Protein AF-X0YP56-F1 (afdb_monomer)

pLDDT: mean 76.76, std 17.42, range [32.03, 96.69]

Radius of gyration: 19.93 Å; Cα contacts (8 Å, |Δi|>4): 420; chains: 1; bounding box: 54×35×66 Å

Foldseek 3Di:
DAPDPPDDDDPVVLQVLPDQPAKQWDLDLAVDDFSDKDFQVAWAAFQWKKFFQWFKQKKKKFADADPDVPPGPDIDMDGWDQDPQFRGIIFIGGDDGRTHRMMGMGHDPPMDGHDDDSITITSHMDTHRDDDDQPPPVVVDWDKHWDFDWDWDADPVRDTDIDGPDDTIDMDTDDDPPDDDPVNVVVLVVVQPDDQVDWDKDADPPVHTGRIDTDGDDDHDDDDDDD

Secondary structure (DSSP, 8-state):
---SSSS---GGGGGT--STT--EEES-SSSSS-SEEEEEEEEEEEEEEEEEEE-BSEEEEEEESSS--SS-SEEEEEE--EETTTTEEEEEEEEEEEEEEEEEEE--TT--B-SS-SSEEEEEEEEES-----SS--TT--EEEEE--EEEEE-TTS-EEEEES-SSPEEEEE----S--GGGHHHHHHHHHS-TTS-EEEE--SS-SS-EEEE------------

Nearest PDB structures (foldseek):
  1tvg-assembly1_A  TM=6.649E-01  e=3.660E-02  Homo sapiens
  2yc4-assembly1_B  TM=6.311E-01  e=3.660E-02  Chlamydomonas reinhardtii
  2oa2-assembly1_A-2  TM=2.535E-01  e=2.411E+00  Halalkalibacterium halodurans

Solvent-accessible surface area (backbone atoms only — not comparable to full-atom values): 13751 Å² total; per-residue (Å²): 99,56,72,52,105,52,100,74,72,56,81,73,52,70,75,63,51,82,47,93,85,48,59,53,48,33,86,55,42,70,83,48,89,44,62,40,42,47,76,68,88,42,71,42,61,35,39,29,39,38,42,36,60,38,23,52,37,33,40,30,44,34,28,20,81,55,104,62,74,91,69,60,78,37,77,50,76,45,77,40,44,66,22,82,81,47,74,40,32,26,32,48,45,78,43,84,86,42,62,29,16,25,40,37,34,25,43,51,85,89,43,48,82,35,83,90,61,94,43,43,38,38,25,36,75,45,83,32,62,72,81,84,84,71,82,71,68,58,90,82,60,58,54,68,51,64,45,62,48,66,44,77,46,77,41,96,86,76,50,69,46,79,41,72,75,56,91,56,46,42,79,48,72,52,77,78,82,67,95,69,55,85,84,49,47,63,58,52,53,53,63,63,66,53,60,58,90,45,78,43,78,50,69,53,89,78,90,56,32,23,56,50,42,86,39,65,60,85,76,78,89,86,82,82,82,86,127

Sequence (227 aa):
TVRSEDSNHPKENMYDYRNLNKDLRAEDATKNDWLWKADFGAAQAMAALFLNYINFDKVTIQGHATDSWGTPSFEETFEISQDDRVQRYKAYCALTNFNYRWQRGFIPSDATLVGDLAVWAVSSVAALESVITLSPQITYGYDYSTDVPVKDSPKKSGGKERVGQGEDLIWTGEIPIGRRTPTDESQLWSLNALNRAEPHVLFENEGNTQYAYLCWREDPVRLTREA

Organism: NCBI:txid412755

Mean predicted aligned error: 10.31 Å

Structure (mmCIF, N/CA/C/O backbone):
data_AF-X0YP56-F1
#
_entry.id   AF-X0YP56-F1
#
loop_
_atom_site.group_PDB
_atom_site.id
_atom_site.type_symbol
_atom_site.label_atom_id
_atom_site.label_alt_id
_atom_site.label_comp_id
_atom_site.label_asym_id
_atom_site.label_entity_id
_atom_site.label_seq_id
_atom_site.pdbx_PDB_ins_code
_atom_site.Cartn_x
_atom_site.Cartn_y
_atom_site.Cartn_z
_atom_site.occupancy
_atom_site.B_iso_or_equiv
_atom_site.auth_seq_id
_atom_site.auth_comp_id
_atom_site.auth_asym_id
_atom_site.auth_atom_id
_atom_site.pdbx_PDB_model_num
ATOM 1 N N . THR A 1 1 ? 13.059 -13.391 -6.235 1.00 37.03 1 THR A N 1
ATOM 2 C CA . THR A 1 1 ? 14.443 -13.120 -5.774 1.00 37.03 1 THR A CA 1
ATOM 3 C C . THR A 1 1 ? 14.524 -11.637 -5.548 1.00 37.03 1 THR A C 1
ATOM 5 O O . THR A 1 1 ? 14.005 -10.936 -6.399 1.00 37.03 1 THR A O 1
ATOM 8 N N . VAL A 1 2 ? 15.069 -11.163 -4.428 1.00 34.41 2 VAL A N 1
ATOM 9 C CA . VAL A 1 2 ? 15.218 -9.726 -4.141 1.00 34.41 2 VAL A CA 1
ATOM 10 C C . VAL A 1 2 ? 16.701 -9.377 -4.190 1.00 34.41 2 VAL A C 1
ATOM 12 O O . VAL A 1 2 ? 17.512 -10.184 -3.744 1.00 34.41 2 VAL A O 1
ATOM 15 N N . ARG A 1 3 ? 17.071 -8.222 -4.752 1.00 42.19 3 ARG A N 1
ATOM 16 C CA . ARG A 1 3 ? 18.461 -7.759 -4.768 1.00 42.19 3 ARG A CA 1
ATOM 17 C C . ARG A 1 3 ? 18.772 -7.012 -3.470 1.00 42.19 3 ARG A C 1
ATOM 19 O O . ARG A 1 3 ? 18.868 -5.797 -3.458 1.00 42.19 3 ARG A O 1
ATOM 26 N N . SER A 1 4 ? 18.932 -7.755 -2.382 1.00 42.16 4 SER A N 1
ATOM 27 C CA . SER A 1 4 ? 19.815 -7.341 -1.289 1.00 42.16 4 SER A CA 1
ATOM 28 C C . SER A 1 4 ? 21.011 -8.288 -1.294 1.00 42.16 4 SER A C 1
ATOM 30 O O . SER A 1 4 ? 20.909 -9.397 -1.817 1.00 42.16 4 SER A O 1
ATOM 32 N N . GLU A 1 5 ? 22.138 -7.891 -0.719 1.00 44.47 5 GLU A N 1
ATOM 33 C CA . GLU A 1 5 ? 23.322 -8.742 -0.526 1.00 44.47 5 GLU A CA 1
ATOM 34 C C . GLU A 1 5 ? 23.084 -9.885 0.487 1.00 44.47 5 GLU A C 1
ATOM 36 O O . GLU A 1 5 ? 23.973 -10.248 1.247 1.00 44.47 5 GLU A O 1
ATOM 41 N N . ASP A 1 6 ? 21.885 -10.475 0.502 1.00 37.38 6 ASP A N 1
ATOM 42 C CA . ASP A 1 6 ? 21.558 -11.656 1.286 1.00 37.38 6 ASP A CA 1
ATOM 43 C C . ASP A 1 6 ? 20.959 -12.725 0.374 1.00 37.38 6 ASP A C 1
ATOM 45 O O . ASP A 1 6 ? 19.967 -12.523 -0.329 1.00 37.38 6 ASP A O 1
ATOM 49 N N . SER A 1 7 ? 21.651 -13.861 0.347 1.00 32.19 7 SER A N 1
ATOM 50 C CA . SER A 1 7 ? 21.679 -14.781 -0.793 1.00 32.19 7 SER A CA 1
ATOM 51 C C . SER A 1 7 ? 20.368 -15.485 -1.135 1.00 32.19 7 SER A C 1
ATOM 53 O O . SER A 1 7 ? 20.311 -16.075 -2.206 1.00 32.19 7 SER A O 1
ATOM 55 N N . ASN A 1 8 ? 19.322 -15.427 -0.307 1.00 33.31 8 ASN A N 1
ATOM 56 C CA . ASN A 1 8 ? 17.998 -15.960 -0.630 1.00 33.31 8 ASN A CA 1
ATOM 57 C C . ASN A 1 8 ? 16.936 -15.389 0.320 1.00 33.31 8 ASN A C 1
ATOM 59 O O . ASN A 1 8 ? 17.051 -15.539 1.533 1.00 33.31 8 ASN A O 1
ATOM 63 N N . HIS A 1 9 ? 15.851 -14.834 -0.228 1.00 42.50 9 HIS A N 1
ATOM 64 C CA . HIS A 1 9 ? 14.635 -14.525 0.537 1.00 42.50 9 HIS A CA 1
ATOM 65 C C . HIS A 1 9 ? 13.568 -15.584 0.219 1.00 42.50 9 HIS A C 1
ATOM 67 O O . HIS A 1 9 ? 12.957 -15.508 -0.852 1.00 42.50 9 HIS A O 1
ATOM 73 N N . PRO A 1 10 ? 13.372 -16.614 1.067 1.00 38.47 10 PRO A N 1
ATOM 74 C CA . PRO A 1 10 ? 12.304 -17.594 0.884 1.00 38.47 10 PRO A CA 1
ATOM 75 C C . PRO A 1 10 ? 10.921 -16.929 0.958 1.00 38.47 10 PRO A C 1
ATOM 77 O O . PRO A 1 10 ? 10.738 -15.932 1.650 1.00 38.47 10 PRO A O 1
ATOM 80 N N . LYS A 1 11 ? 9.927 -17.505 0.267 1.00 38.88 11 LYS A N 1
ATOM 81 C CA . LYS A 1 11 ? 8.518 -17.047 0.229 1.00 38.88 11 LYS A CA 1
ATOM 82 C C . LYS A 1 11 ? 7.919 -16.809 1.625 1.00 38.88 11 LYS A C 1
ATOM 84 O O . LYS A 1 11 ? 7.067 -15.946 1.795 1.00 38.88 11 LYS A O 1
ATOM 89 N N . GLU A 1 12 ? 8.399 -17.550 2.617 1.00 33.88 12 GLU A N 1
ATOM 90 C CA . GLU A 1 12 ? 8.011 -17.440 4.026 1.00 33.88 12 GLU A CA 1
ATOM 91 C C . GLU A 1 12 ? 8.407 -16.081 4.638 1.00 33.88 12 GLU A C 1
ATOM 93 O O . GLU A 1 12 ? 7.658 -15.538 5.445 1.00 33.88 12 GLU A O 1
ATOM 98 N N . ASN A 1 13 ? 9.492 -15.456 4.161 1.00 35.41 13 ASN A N 1
ATOM 99 C CA . ASN A 1 13 ? 9.949 -14.146 4.633 1.00 35.41 13 ASN A CA 1
ATOM 100 C C . ASN A 1 13 ? 9.094 -12.986 4.110 1.00 35.41 13 ASN A C 1
ATOM 102 O O . ASN A 1 13 ? 9.028 -11.955 4.772 1.00 35.41 13 ASN A O 1
ATOM 106 N N . MET A 1 14 ? 8.398 -13.139 2.971 1.00 38.06 14 MET A N 1
ATOM 107 C CA . MET A 1 14 ? 7.485 -12.100 2.462 1.00 38.06 14 MET A CA 1
ATOM 108 C C . MET A 1 14 ? 6.350 -11.787 3.452 1.00 38.06 14 MET A C 1
ATOM 110 O O . MET A 1 14 ? 5.867 -10.659 3.489 1.00 38.06 14 MET A O 1
ATOM 114 N N . TYR A 1 15 ? 5.976 -12.754 4.297 1.00 35.38 15 TYR A N 1
ATOM 115 C CA . TYR A 1 15 ? 4.966 -12.598 5.349 1.00 35.38 15 TYR A CA 1
ATOM 116 C C . TYR A 1 15 ? 5.531 -12.091 6.694 1.00 35.38 15 TYR A C 1
ATOM 118 O O . TYR A 1 15 ? 4.753 -11.735 7.588 1.00 35.38 15 TYR A O 1
ATOM 126 N N . ASP A 1 16 ? 6.862 -12.033 6.832 1.00 34.44 16 ASP A N 1
ATOM 127 C CA . ASP A 1 16 ? 7.598 -11.614 8.037 1.00 34.44 16 ASP A CA 1
ATOM 128 C C . ASP A 1 16 ? 8.029 -10.131 8.008 1.00 34.44 16 ASP A C 1
ATOM 130 O O . ASP A 1 16 ? 8.531 -9.607 9.006 1.00 34.44 16 ASP A O 1
ATOM 134 N N . TYR A 1 17 ? 7.762 -9.396 6.920 1.00 45.66 17 TYR A N 1
ATOM 135 C CA . TYR A 1 17 ? 7.964 -7.936 6.821 1.00 45.66 17 TYR A CA 1
ATOM 136 C C . TYR A 1 17 ? 6.881 -7.131 7.569 1.00 45.66 17 TYR A C 1
ATOM 138 O O . TYR A 1 17 ? 6.382 -6.115 7.099 1.00 45.66 17 TYR A O 1
ATOM 146 N N . ARG A 1 18 ? 6.511 -7.587 8.771 1.00 41.62 18 ARG A N 1
ATOM 147 C CA . ARG A 1 18 ? 5.539 -6.943 9.676 1.00 41.62 18 ARG A CA 1
ATOM 148 C C . ARG A 1 18 ? 6.122 -5.751 10.439 1.00 41.62 18 ARG A C 1
ATOM 150 O O . ARG A 1 18 ? 5.414 -5.120 11.218 1.00 41.62 18 ARG A O 1
ATOM 157 N N . ASN A 1 19 ? 7.419 -5.488 10.282 1.00 42.09 19 ASN A N 1
ATOM 158 C CA . ASN A 1 19 ? 8.148 -4.472 11.026 1.00 42.09 19 ASN A CA 1
ATOM 159 C C . ASN A 1 19 ? 8.615 -3.379 10.059 1.00 42.09 19 ASN A C 1
ATOM 161 O O . ASN A 1 19 ? 9.375 -3.678 9.141 1.00 42.09 19 ASN A O 1
ATOM 165 N N . LEU A 1 20 ? 8.204 -2.132 10.310 1.00 50.31 20 LEU A N 1
ATOM 166 C CA . LEU A 1 20 ? 8.478 -0.926 9.501 1.00 50.31 20 LEU A CA 1
ATOM 167 C C . LEU A 1 20 ? 9.977 -0.595 9.323 1.00 50.31 20 LEU A C 1
ATOM 169 O O . LEU A 1 20 ? 10.317 0.373 8.662 1.00 50.31 20 LEU A O 1
ATOM 173 N N . ASN A 1 21 ? 10.869 -1.381 9.932 1.00 48.25 21 ASN A N 1
ATOM 174 C CA . ASN A 1 21 ? 12.308 -1.128 10.004 1.00 48.25 21 ASN A CA 1
ATOM 175 C C . ASN A 1 21 ? 13.142 -2.048 9.093 1.00 48.25 21 ASN A C 1
ATOM 177 O O . ASN A 1 21 ? 14.371 -2.046 9.189 1.00 48.25 21 ASN A O 1
ATOM 181 N N . LYS A 1 22 ? 12.512 -2.904 8.276 1.00 55.59 22 LYS A N 1
ATOM 182 C CA . LYS A 1 22 ? 13.217 -3.777 7.325 1.00 55.59 22 LYS A CA 1
ATOM 183 C C . LYS A 1 22 ? 12.822 -3.414 5.904 1.00 55.59 22 LYS A C 1
ATOM 185 O O . LYS A 1 22 ? 11.750 -3.799 5.458 1.00 55.59 22 LYS A O 1
ATOM 190 N N . ASP A 1 23 ? 13.734 -2.758 5.194 1.00 66.50 23 ASP A N 1
ATOM 191 C CA . ASP A 1 23 ? 13.472 -2.274 3.841 1.00 66.50 23 ASP A CA 1
ATOM 192 C C . ASP A 1 23 ? 14.211 -3.089 2.786 1.00 66.50 23 ASP A C 1
ATOM 194 O O . ASP A 1 23 ? 15.380 -3.448 2.951 1.00 66.50 23 ASP A O 1
ATOM 198 N N . LEU A 1 24 ? 13.538 -3.337 1.665 1.00 72.62 24 LEU A N 1
ATOM 199 C CA . LEU A 1 24 ? 14.191 -3.730 0.426 1.00 72.62 24 LEU A CA 1
ATOM 200 C C . LEU A 1 24 ? 14.893 -2.494 -0.121 1.00 72.62 24 LEU A C 1
ATOM 202 O O . LEU A 1 24 ? 14.226 -1.504 -0.408 1.00 72.62 24 LEU A O 1
ATOM 206 N N . ARG A 1 25 ? 16.222 -2.540 -0.237 1.00 75.00 25 ARG A N 1
ATOM 207 C CA . ARG A 1 25 ? 17.042 -1.382 -0.608 1.00 75.00 25 ARG A CA 1
ATOM 208 C C . ARG A 1 25 ? 17.822 -1.627 -1.889 1.00 75.00 25 ARG A C 1
ATOM 210 O O . ARG A 1 25 ? 18.316 -2.728 -2.112 1.00 75.00 25 ARG A O 1
ATOM 217 N N . ALA A 1 26 ? 17.994 -0.576 -2.678 1.00 72.31 26 ALA A N 1
ATOM 218 C CA . ALA A 1 26 ? 18.900 -0.528 -3.812 1.00 72.31 26 ALA A CA 1
ATOM 219 C C . ALA A 1 26 ? 19.667 0.802 -3.801 1.00 72.31 26 ALA A C 1
ATOM 221 O O . ALA A 1 26 ? 19.069 1.871 -3.706 1.00 72.31 26 ALA A O 1
ATOM 222 N N . GLU A 1 27 ? 20.994 0.750 -3.931 1.00 69.62 27 GLU A N 1
ATOM 223 C CA . GLU A 1 27 ? 21.828 1.961 -4.039 1.00 69.62 27 GLU A CA 1
ATOM 224 C C . GLU A 1 27 ? 21.533 2.746 -5.322 1.00 69.62 27 GLU A C 1
ATOM 226 O O . GLU A 1 27 ? 21.574 3.971 -5.343 1.00 69.62 27 GLU A O 1
ATOM 231 N N . ASP A 1 28 ? 21.195 2.032 -6.395 1.00 70.25 28 ASP A N 1
ATOM 232 C CA . ASP A 1 28 ? 20.827 2.613 -7.676 1.00 70.25 28 ASP A CA 1
ATOM 233 C C . ASP A 1 28 ? 19.752 1.744 -8.333 1.00 70.25 28 ASP A C 1
ATOM 235 O O . ASP A 1 28 ? 20.046 0.715 -8.954 1.00 70.25 28 ASP A O 1
ATOM 239 N N . ALA A 1 29 ? 18.493 2.150 -8.158 1.00 64.94 29 ALA A N 1
ATOM 240 C CA . ALA A 1 29 ? 17.351 1.452 -8.731 1.00 64.94 29 ALA A CA 1
ATOM 241 C C . ALA A 1 29 ? 17.273 1.600 -10.262 1.00 64.94 29 ALA A C 1
ATOM 243 O O . ALA A 1 29 ? 16.636 0.778 -10.917 1.00 64.94 29 ALA A O 1
ATOM 244 N N . THR A 1 30 ? 17.964 2.590 -10.844 1.00 63.62 30 THR A N 1
ATOM 245 C CA . THR A 1 30 ? 17.969 2.847 -12.294 1.00 63.62 30 THR A CA 1
ATOM 246 C C . THR A 1 30 ? 19.028 2.035 -13.039 1.00 63.62 30 THR A C 1
ATOM 248 O O . THR A 1 30 ? 18.850 1.698 -14.208 1.00 63.62 30 THR A O 1
ATOM 251 N N . LYS A 1 31 ? 20.125 1.652 -12.371 1.00 61.56 31 LYS A N 1
ATOM 252 C CA . LYS A 1 31 ? 21.195 0.842 -12.977 1.00 61.56 31 LYS A CA 1
ATOM 253 C C . LYS A 1 31 ? 20.884 -0.653 -13.064 1.00 61.56 31 LYS A C 1
ATOM 255 O O . LYS A 1 31 ? 21.661 -1.378 -13.680 1.00 61.56 31 LYS A O 1
ATOM 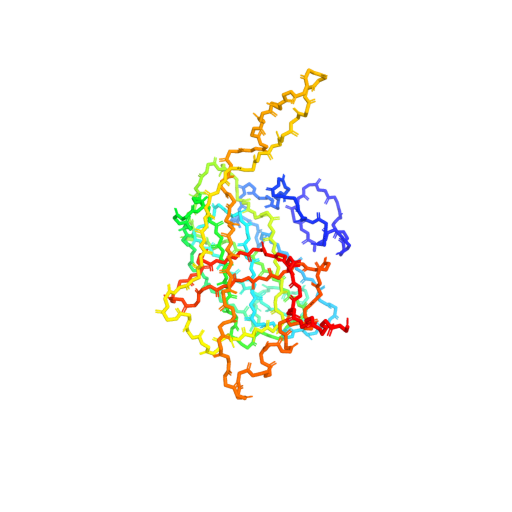260 N N . ASN A 1 32 ? 19.816 -1.140 -12.428 1.00 54.75 32 ASN A N 1
ATOM 261 C CA . ASN A 1 32 ? 19.643 -2.567 -12.158 1.00 54.75 32 ASN A CA 1
ATOM 262 C C . ASN A 1 32 ? 18.171 -3.031 -12.095 1.00 54.75 32 ASN A C 1
ATOM 264 O O . ASN A 1 32 ? 17.706 -3.452 -11.043 1.00 54.75 32 ASN A O 1
ATOM 268 N N . ASP A 1 33 ? 17.506 -3.037 -13.253 1.00 72.75 33 ASP A N 1
ATOM 269 C CA . ASP A 1 33 ? 16.343 -3.859 -13.663 1.00 72.75 33 ASP A CA 1
ATOM 270 C C . ASP A 1 33 ? 15.048 -3.803 -12.807 1.00 72.75 33 ASP A C 1
ATOM 272 O O . ASP A 1 33 ? 13.987 -3.521 -13.355 1.00 72.75 33 ASP A O 1
ATOM 276 N N . TRP A 1 34 ? 15.077 -4.066 -11.494 1.00 81.06 34 TRP A N 1
ATOM 277 C CA . TRP A 1 34 ? 13.899 -4.047 -10.608 1.00 81.06 34 TRP A CA 1
ATOM 278 C C . TRP A 1 34 ? 14.273 -3.927 -9.117 1.00 81.06 34 TRP A C 1
ATOM 280 O O . TRP A 1 34 ? 15.301 -4.436 -8.674 1.00 81.06 34 TRP A O 1
ATOM 290 N N . LEU A 1 35 ? 13.405 -3.288 -8.324 1.00 85.06 35 LEU A N 1
ATOM 291 C CA . LEU A 1 35 ? 13.525 -3.141 -6.866 1.00 85.06 35 LEU A CA 1
ATOM 292 C C . LEU A 1 35 ? 13.009 -4.387 -6.125 1.00 85.06 35 LEU A C 1
ATOM 294 O O . LEU A 1 35 ? 13.643 -4.868 -5.187 1.00 85.06 35 LEU A O 1
ATOM 298 N N . TRP A 1 36 ? 11.895 -4.966 -6.580 1.00 86.31 36 TRP A N 1
ATOM 299 C CA . TRP A 1 36 ? 11.402 -6.258 -6.086 1.00 86.31 36 TRP A CA 1
ATOM 300 C C . TRP A 1 36 ? 10.872 -7.144 -7.219 1.00 86.31 36 TRP A C 1
ATOM 302 O O . TRP A 1 36 ? 10.437 -6.637 -8.252 1.00 86.31 36 TRP A O 1
ATOM 312 N N . LYS A 1 37 ? 10.893 -8.471 -7.016 1.00 88.50 37 LYS A N 1
ATOM 313 C CA . LYS A 1 37 ? 10.355 -9.475 -7.948 1.00 88.50 37 LYS A CA 1
ATOM 314 C C . LYS A 1 37 ? 9.729 -10.659 -7.204 1.00 88.50 37 LYS A C 1
ATOM 316 O O . LYS A 1 37 ? 10.401 -11.305 -6.392 1.00 88.50 37 LYS A O 1
ATOM 321 N N . ALA A 1 38 ? 8.490 -10.985 -7.552 1.00 87.94 38 ALA A N 1
ATOM 322 C CA . ALA A 1 38 ? 7.700 -12.087 -7.018 1.00 87.94 38 ALA A CA 1
ATOM 323 C C . ALA A 1 38 ? 7.358 -13.130 -8.101 1.00 87.94 38 ALA A C 1
ATOM 325 O O . ALA A 1 38 ? 7.120 -12.787 -9.260 1.00 87.94 38 ALA A O 1
ATOM 326 N N . ASP A 1 39 ? 7.330 -14.404 -7.695 1.00 92.25 39 ASP A N 1
ATOM 327 C CA . ASP A 1 39 ? 6.798 -15.536 -8.466 1.00 92.25 39 ASP A CA 1
ATOM 328 C C . ASP A 1 39 ? 5.600 -16.118 -7.708 1.00 92.25 39 ASP A C 1
ATOM 330 O O . ASP A 1 39 ? 5.754 -16.663 -6.611 1.00 92.25 39 ASP A O 1
ATOM 334 N N . PHE A 1 40 ? 4.409 -16.019 -8.291 1.00 88.38 40 PHE A N 1
ATOM 335 C CA . PHE A 1 40 ? 3.180 -16.568 -7.720 1.00 88.38 40 PHE A CA 1
ATOM 336 C C . PHE A 1 40 ? 3.017 -18.075 -7.986 1.00 88.38 40 PHE A C 1
ATOM 338 O O . PHE A 1 40 ? 2.093 -18.704 -7.475 1.00 88.38 40 PHE A O 1
ATOM 345 N N . GLY A 1 41 ? 3.915 -18.692 -8.760 1.00 90.56 41 GLY A N 1
ATOM 346 C CA . GLY A 1 41 ? 3.894 -20.111 -9.131 1.00 90.56 41 GLY A CA 1
ATOM 347 C C . GLY A 1 41 ? 2.958 -20.434 -10.302 1.00 90.56 41 GLY A C 1
ATOM 348 O O . GLY A 1 41 ? 3.268 -21.310 -11.110 1.00 90.56 41 GLY A O 1
ATOM 349 N N . ALA A 1 42 ? 1.867 -19.684 -10.452 1.00 92.44 42 ALA A N 1
ATOM 350 C CA . ALA A 1 42 ? 0.940 -19.711 -11.582 1.00 92.44 42 ALA A CA 1
ATOM 351 C C . ALA A 1 42 ? 0.437 -18.292 -11.888 1.00 92.44 42 ALA A C 1
ATOM 353 O O . ALA A 1 42 ? 0.710 -17.371 -11.122 1.00 92.44 42 ALA A O 1
ATOM 354 N N . ALA A 1 43 ? -0.260 -18.107 -13.014 1.00 94.81 43 ALA A N 1
ATOM 355 C CA . ALA A 1 43 ? -0.879 -16.821 -13.324 1.00 94.81 43 ALA A CA 1
ATOM 356 C C . ALA A 1 43 ? -1.887 -16.447 -12.230 1.00 94.81 43 ALA A C 1
ATOM 358 O O . ALA A 1 43 ? -2.788 -17.236 -11.944 1.00 94.81 43 ALA A O 1
ATOM 359 N N . GLN A 1 44 ? -1.695 -15.274 -11.626 1.00 94.12 44 GLN A N 1
ATOM 360 C CA . GLN A 1 44 ? -2.511 -14.783 -10.526 1.00 94.12 44 GLN A CA 1
ATOM 361 C C . GLN A 1 44 ? -3.156 -13.459 -10.923 1.00 94.12 44 GLN A C 1
ATOM 363 O O . GLN A 1 44 ? -2.463 -12.515 -11.317 1.00 94.12 44 GLN A O 1
ATOM 368 N N . ALA A 1 45 ? -4.481 -13.395 -10.797 1.00 95.44 45 ALA A N 1
ATOM 369 C CA . ALA A 1 45 ? -5.215 -12.149 -10.931 1.00 95.44 45 ALA A CA 1
ATOM 370 C C . ALA A 1 45 ? -4.957 -11.268 -9.704 1.00 95.44 45 ALA A C 1
ATOM 372 O O . ALA A 1 45 ? -5.088 -11.724 -8.568 1.00 95.44 45 ALA A O 1
ATOM 373 N N . MET A 1 46 ? -4.596 -10.009 -9.937 1.00 93.69 46 MET A N 1
ATOM 374 C CA . MET A 1 46 ? -4.396 -9.027 -8.873 1.00 93.69 46 MET A CA 1
ATOM 375 C C . MET A 1 46 ? -5.199 -7.772 -9.172 1.00 93.69 46 MET A C 1
ATOM 377 O O . MET A 1 46 ? -5.190 -7.275 -10.296 1.00 93.69 46 MET A O 1
ATOM 381 N N . ALA A 1 47 ? -5.860 -7.252 -8.147 1.00 94.06 47 ALA A N 1
ATOM 382 C CA . ALA A 1 47 ? -6.589 -5.999 -8.225 1.00 94.06 47 ALA A CA 1
ATOM 383 C C . ALA A 1 47 ? -5.687 -4.797 -7.912 1.00 94.06 47 ALA A C 1
ATOM 385 O O . ALA A 1 47 ? -5.875 -3.727 -8.485 1.00 94.06 47 ALA A O 1
ATOM 386 N N . ALA A 1 48 ? -4.712 -4.955 -7.011 1.00 94.56 48 ALA A N 1
ATOM 387 C CA . ALA A 1 48 ? -3.804 -3.874 -6.645 1.00 94.56 48 ALA A CA 1
ATOM 388 C C . ALA A 1 48 ? -2.497 -4.362 -6.003 1.00 94.56 48 ALA A C 1
ATOM 390 O O . ALA A 1 48 ? -2.384 -5.503 -5.546 1.00 94.56 48 ALA A O 1
ATOM 391 N N . LEU A 1 49 ? -1.529 -3.452 -5.916 1.00 93.50 49 LEU A N 1
ATOM 392 C CA . LEU A 1 49 ? -0.378 -3.549 -5.021 1.00 93.50 49 LEU A CA 1
ATOM 393 C C . LEU A 1 49 ? -0.427 -2.415 -4.001 1.00 93.50 49 LEU A C 1
ATOM 395 O O . LEU A 1 49 ? -0.725 -1.277 -4.349 1.00 93.50 49 LEU A O 1
ATOM 399 N N . PHE A 1 50 ? -0.084 -2.713 -2.755 1.00 92.38 50 PHE A N 1
ATOM 400 C CA . PHE A 1 50 ? 0.178 -1.700 -1.742 1.00 92.38 50 PHE A CA 1
ATOM 401 C C . PHE A 1 50 ? 1.676 -1.634 -1.455 1.00 92.38 50 PHE A C 1
ATOM 403 O O . PHE A 1 50 ? 2.300 -2.654 -1.159 1.00 92.38 50 PHE A O 1
ATOM 410 N N . LEU A 1 51 ? 2.236 -0.431 -1.545 1.00 91.50 51 LEU A N 1
ATOM 411 C CA . LEU A 1 51 ? 3.626 -0.119 -1.240 1.00 91.50 51 LEU A CA 1
ATOM 412 C C . LEU A 1 51 ? 3.660 0.755 0.005 1.00 91.50 51 LEU A C 1
ATOM 414 O O . LEU A 1 51 ? 3.041 1.818 0.029 1.00 91.50 51 LEU A O 1
ATOM 418 N N . ASN A 1 52 ? 4.387 0.319 1.027 1.00 87.12 52 ASN A N 1
ATOM 419 C CA . ASN A 1 52 ? 4.473 1.022 2.299 1.00 87.12 52 ASN A CA 1
ATOM 420 C C . ASN A 1 52 ? 5.893 1.493 2.588 1.00 87.12 52 ASN A C 1
ATOM 422 O O . ASN A 1 52 ? 6.845 0.739 2.370 1.00 87.12 52 ASN A O 1
ATOM 426 N N . TYR A 1 53 ? 5.984 2.698 3.158 1.00 82.56 53 TYR A N 1
ATOM 427 C CA . TYR A 1 53 ? 7.222 3.336 3.601 1.00 82.56 53 TYR A CA 1
ATOM 428 C C . TYR A 1 53 ? 8.301 3.269 2.514 1.00 82.56 53 TYR A C 1
ATOM 430 O O . TYR A 1 53 ? 9.259 2.497 2.571 1.00 82.56 53 TYR A O 1
ATOM 438 N N . ILE A 1 54 ? 8.037 4.039 1.463 1.00 87.62 54 ILE A N 1
ATOM 439 C CA . ILE A 1 54 ? 8.882 4.171 0.278 1.00 87.62 54 ILE A CA 1
ATOM 440 C C . ILE A 1 54 ? 9.564 5.535 0.266 1.00 87.62 54 ILE A C 1
ATOM 442 O O . ILE A 1 54 ? 9.209 6.425 1.037 1.00 87.62 54 ILE A O 1
ATOM 446 N N . ASN A 1 55 ? 10.546 5.704 -0.610 1.00 89.31 55 ASN A N 1
ATOM 447 C CA . ASN A 1 55 ? 11.309 6.946 -0.727 1.00 89.31 55 ASN A CA 1
ATOM 448 C C . ASN A 1 55 ? 11.526 7.352 -2.198 1.00 89.31 55 ASN A C 1
ATOM 450 O O . ASN A 1 55 ? 12.558 7.899 -2.586 1.00 89.31 55 ASN A O 1
ATOM 454 N N . PHE A 1 56 ? 10.525 7.061 -3.027 1.00 90.88 56 PHE A N 1
ATOM 455 C CA . PHE A 1 56 ? 10.457 7.429 -4.436 1.00 90.88 56 PHE A CA 1
ATOM 456 C C . PHE A 1 56 ? 9.069 7.965 -4.783 1.00 90.88 56 PHE A C 1
ATOM 458 O O . PHE A 1 56 ? 8.071 7.533 -4.206 1.00 90.88 56 PHE A O 1
ATOM 465 N N . ASP A 1 57 ? 9.019 8.902 -5.726 1.00 93.06 57 ASP A N 1
ATOM 466 C CA . ASP A 1 57 ? 7.786 9.546 -6.201 1.00 93.06 57 ASP A CA 1
ATOM 467 C C . ASP A 1 57 ? 7.099 8.787 -7.349 1.00 93.06 57 ASP A C 1
ATOM 469 O O . ASP A 1 57 ? 5.960 9.093 -7.692 1.00 93.06 57 ASP A O 1
ATOM 473 N N . LYS A 1 58 ? 7.756 7.780 -7.933 1.00 93.88 58 LYS A N 1
ATOM 474 C CA . LYS A 1 58 ? 7.209 6.969 -9.023 1.00 93.88 58 LYS A CA 1
ATOM 475 C C . LYS A 1 58 ? 7.652 5.527 -8.943 1.00 93.88 58 LYS A C 1
ATOM 477 O O . LYS A 1 58 ? 8.771 5.206 -8.543 1.00 93.88 58 LYS A O 1
ATOM 482 N N . VAL A 1 59 ? 6.786 4.649 -9.425 1.00 93.69 59 VAL A N 1
ATOM 483 C CA . VAL A 1 59 ? 7.087 3.229 -9.572 1.00 93.69 59 VAL A CA 1
ATOM 484 C C . VAL A 1 59 ? 6.397 2.671 -10.794 1.00 93.69 59 VAL A C 1
ATOM 486 O O . VAL A 1 59 ? 5.281 3.064 -11.118 1.00 93.69 59 VAL A O 1
ATOM 489 N N . THR A 1 60 ? 7.040 1.723 -11.458 1.00 94.31 60 THR A N 1
ATOM 490 C CA . THR A 1 60 ? 6.421 0.990 -12.555 1.00 94.31 60 THR A CA 1
ATOM 491 C C . THR A 1 60 ? 6.303 -0.480 -12.194 1.00 94.31 60 THR A C 1
ATOM 493 O O . THR A 1 60 ? 7.267 -1.130 -11.780 1.00 94.31 60 THR A O 1
ATOM 496 N N . ILE A 1 61 ? 5.089 -0.998 -12.334 1.00 95.38 61 ILE A N 1
ATOM 497 C CA . ILE A 1 61 ? 4.730 -2.380 -12.056 1.00 95.38 61 ILE A CA 1
ATOM 498 C C . ILE A 1 61 ? 4.691 -3.137 -13.372 1.00 95.38 61 ILE A C 1
ATOM 500 O O . ILE A 1 61 ? 3.967 -2.759 -14.288 1.00 95.38 61 ILE A O 1
ATOM 504 N N . GLN A 1 62 ? 5.442 -4.232 -13.446 1.00 95.12 62 GLN A N 1
ATOM 505 C CA . GLN A 1 62 ? 5.480 -5.099 -14.614 1.00 95.12 62 GLN A CA 1
ATOM 506 C C . GLN A 1 62 ? 5.008 -6.515 -14.288 1.00 95.12 62 GLN A C 1
ATOM 508 O O . GLN A 1 62 ? 5.257 -7.039 -13.197 1.00 95.12 62 GLN A O 1
ATOM 513 N N . GLY A 1 63 ? 4.358 -7.143 -15.266 1.00 95.12 63 GLY A N 1
ATOM 514 C CA . GLY A 1 63 ? 3.876 -8.521 -15.208 1.00 95.12 63 GLY A CA 1
ATOM 515 C C . GLY A 1 63 ? 4.355 -9.347 -16.398 1.00 95.12 63 GLY A C 1
ATOM 516 O O . GLY A 1 63 ? 4.469 -8.836 -17.515 1.00 95.12 63 GLY A O 1
ATOM 517 N N . HIS A 1 64 ? 4.643 -10.630 -16.168 1.00 95.00 64 HIS A N 1
ATOM 518 C CA . HIS A 1 64 ? 5.029 -11.556 -17.234 1.00 95.00 64 HIS A CA 1
ATOM 519 C C . HIS A 1 64 ? 4.645 -13.016 -16.922 1.00 95.00 64 HIS A C 1
ATOM 521 O O . HIS A 1 64 ? 4.532 -13.433 -15.766 1.00 95.00 64 HIS A O 1
ATOM 527 N N . ALA A 1 65 ? 4.428 -13.829 -17.960 1.00 94.56 65 ALA A N 1
ATOM 528 C CA . ALA A 1 65 ? 4.076 -15.247 -17.804 1.00 94.56 65 ALA A CA 1
ATOM 529 C C . ALA A 1 65 ? 5.274 -16.123 -17.375 1.00 94.56 65 ALA A C 1
ATOM 531 O O . ALA A 1 65 ? 5.115 -17.096 -16.635 1.00 94.56 65 ALA A O 1
ATOM 532 N N . THR A 1 66 ? 6.480 -15.763 -17.817 1.00 92.00 66 THR A N 1
ATOM 533 C CA . THR A 1 66 ? 7.759 -16.444 -17.528 1.00 92.00 66 THR A CA 1
ATOM 534 C C . THR A 1 66 ? 8.783 -15.482 -16.919 1.00 92.00 66 THR A C 1
ATOM 536 O O . THR A 1 66 ? 8.638 -14.275 -17.073 1.00 92.00 66 THR A O 1
ATOM 539 N N . ASP A 1 67 ? 9.865 -15.984 -16.315 1.00 89.75 67 ASP A N 1
ATOM 540 C CA . ASP A 1 67 ? 10.973 -15.146 -15.809 1.00 89.75 67 ASP A CA 1
ATOM 541 C C . ASP A 1 67 ? 11.897 -14.671 -16.952 1.00 89.75 67 ASP A C 1
ATOM 543 O O . ASP A 1 67 ? 13.076 -15.011 -17.016 1.00 89.75 67 ASP A O 1
ATOM 547 N N . SER A 1 68 ? 11.335 -13.952 -17.924 1.00 87.38 68 SER A N 1
ATOM 548 C CA . SER A 1 68 ? 12.059 -13.363 -19.053 1.00 87.38 68 SER A CA 1
ATOM 549 C C . SER A 1 68 ? 11.482 -11.983 -19.332 1.00 87.38 68 SER A C 1
ATOM 551 O O . SER A 1 68 ? 10.295 -11.862 -19.609 1.00 87.38 68 SER A O 1
ATOM 553 N N . TRP A 1 69 ? 12.311 -10.948 -19.217 1.00 84.25 69 TRP A N 1
ATOM 554 C CA . TRP A 1 69 ? 11.842 -9.571 -19.039 1.00 84.25 69 TRP A CA 1
ATOM 555 C C . TRP A 1 69 ? 12.256 -8.614 -20.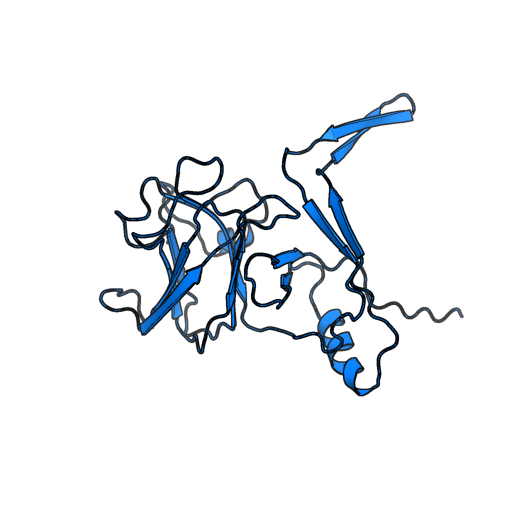160 1.00 84.25 69 TRP A C 1
ATOM 557 O O . TRP A 1 69 ? 12.335 -7.410 -19.944 1.00 84.25 69 TRP A O 1
ATOM 567 N N . GLY A 1 70 ? 12.541 -9.135 -21.357 1.00 83.62 70 GLY A N 1
ATOM 568 C CA . GLY A 1 70 ? 12.905 -8.289 -22.499 1.00 83.62 70 GLY A CA 1
ATOM 569 C C . GLY A 1 70 ? 11.796 -7.295 -22.859 1.00 83.62 70 GLY A C 1
ATOM 570 O O . GLY A 1 70 ? 12.049 -6.104 -23.005 1.00 83.62 70 GLY A O 1
ATOM 571 N N . THR A 1 71 ? 10.555 -7.772 -22.950 1.00 88.44 71 THR A N 1
ATOM 572 C CA . THR A 1 71 ? 9.367 -6.923 -23.077 1.00 88.44 71 THR A CA 1
ATOM 573 C C . THR A 1 71 ? 8.313 -7.456 -22.116 1.00 88.44 71 THR A C 1
ATOM 575 O O . THR A 1 71 ? 7.875 -8.596 -22.287 1.00 88.44 71 THR A O 1
ATOM 578 N N . PRO A 1 72 ? 7.936 -6.696 -21.077 1.00 91.75 72 PRO A N 1
ATOM 579 C CA . PRO A 1 72 ? 6.932 -7.149 -20.127 1.00 91.75 72 PRO A CA 1
ATOM 580 C C . PRO A 1 72 ? 5.571 -7.296 -20.823 1.00 91.75 72 PRO A C 1
ATOM 582 O O . PRO A 1 72 ? 5.253 -6.577 -21.768 1.00 91.75 72 PRO A O 1
ATOM 585 N N . SER A 1 73 ? 4.757 -8.245 -20.360 1.00 95.00 73 SER A N 1
ATOM 586 C CA . SER A 1 73 ? 3.403 -8.458 -20.895 1.00 95.00 73 SER A CA 1
ATOM 587 C C . SER A 1 73 ? 2.400 -7.445 -20.338 1.00 95.00 73 SER A C 1
ATOM 589 O O . SER A 1 73 ? 1.346 -7.217 -20.922 1.00 95.00 73 SER A O 1
ATOM 591 N N . PHE A 1 74 ? 2.735 -6.855 -19.195 1.00 95.88 74 PHE A N 1
ATOM 592 C CA . PHE A 1 74 ? 1.991 -5.805 -18.522 1.00 95.88 74 PHE A CA 1
ATOM 593 C C . PHE A 1 74 ? 2.976 -4.788 -17.971 1.00 95.88 74 PHE A C 1
ATOM 595 O O . PHE A 1 74 ? 3.998 -5.188 -17.413 1.00 95.88 74 PHE A O 1
ATOM 602 N N . GLU A 1 75 ? 2.653 -3.508 -18.098 1.00 95.12 75 GLU A N 1
ATOM 603 C CA . GLU A 1 75 ? 3.435 -2.402 -17.562 1.00 95.12 75 GLU A CA 1
ATOM 604 C C . GLU A 1 75 ? 2.502 -1.233 -17.239 1.00 95.12 75 GLU A C 1
ATOM 606 O O . GLU A 1 75 ? 1.793 -0.752 -18.120 1.00 95.12 75 GLU A O 1
ATOM 611 N N . GLU A 1 76 ? 2.505 -0.786 -15.985 1.00 96.00 76 GLU A N 1
ATOM 612 C CA . GLU A 1 76 ? 1.780 0.406 -15.540 1.00 96.00 76 GLU A CA 1
ATOM 613 C C . GLU A 1 76 ? 2.649 1.216 -14.573 1.00 96.00 76 GLU A C 1
ATOM 615 O O . GLU A 1 76 ? 3.237 0.662 -13.639 1.00 96.00 76 GLU A O 1
ATOM 620 N N . THR A 1 77 ? 2.728 2.528 -14.795 1.00 95.12 77 THR A N 1
ATOM 621 C CA . THR A 1 77 ? 3.467 3.474 -13.948 1.00 95.12 77 THR A CA 1
ATOM 622 C C . THR A 1 77 ? 2.507 4.229 -13.040 1.00 95.12 77 THR A C 1
ATOM 624 O O . THR A 1 77 ? 1.456 4.691 -13.482 1.00 95.12 77 THR A O 1
ATOM 627 N N . PHE A 1 78 ? 2.888 4.375 -11.775 1.00 95.50 78 PHE A N 1
ATOM 628 C CA . PHE A 1 78 ? 2.116 5.050 -10.743 1.00 95.50 78 PHE A CA 1
ATOM 629 C C . PHE A 1 78 ? 2.912 6.210 -10.162 1.00 95.50 78 PHE A C 1
ATOM 631 O O . PHE A 1 78 ? 4.064 6.038 -9.758 1.00 95.50 78 PHE A O 1
ATOM 638 N N . GLU A 1 79 ? 2.252 7.361 -10.078 1.00 94.56 79 GLU A N 1
ATOM 639 C CA . GLU A 1 79 ? 2.71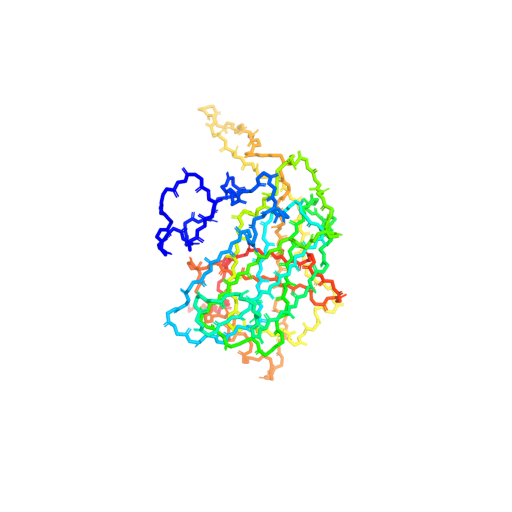3 8.513 -9.310 1.00 94.56 79 GLU A CA 1
ATOM 640 C C . GLU A 1 79 ? 2.411 8.300 -7.822 1.00 94.56 79 GLU A C 1
ATOM 642 O O . GLU A 1 79 ? 1.377 7.735 -7.433 1.00 94.56 79 GLU A O 1
ATOM 647 N N . ILE A 1 80 ? 3.325 8.767 -6.984 1.00 93.50 80 ILE A N 1
ATOM 648 C CA . ILE A 1 80 ? 3.323 8.553 -5.545 1.00 93.50 80 ILE A CA 1
ATOM 649 C C . ILE A 1 80 ? 3.481 9.902 -4.867 1.00 93.50 80 ILE A C 1
ATOM 651 O O . ILE A 1 80 ? 4.417 10.654 -5.118 1.00 93.50 80 ILE A O 1
ATOM 655 N N . SER A 1 81 ? 2.557 10.186 -3.959 1.00 92.06 81 SER A N 1
ATOM 656 C CA . SER A 1 81 ? 2.590 11.382 -3.125 1.00 92.06 81 SER A CA 1
ATOM 657 C C . SER A 1 81 ? 2.813 11.018 -1.662 1.00 92.06 81 SER A C 1
ATOM 659 O O . SER A 1 81 ? 2.550 9.895 -1.226 1.00 92.06 81 SER A O 1
ATOM 661 N N . GLN A 1 82 ? 3.305 11.983 -0.891 1.00 91.75 82 GLN A N 1
ATOM 662 C CA . GLN A 1 82 ? 3.388 11.847 0.556 1.00 91.75 82 GLN A CA 1
ATOM 663 C C . GLN A 1 82 ? 1.977 11.904 1.150 1.00 91.75 82 GLN A C 1
ATOM 665 O O . GLN A 1 82 ? 1.195 12.790 0.806 1.00 91.75 82 GLN A O 1
ATOM 670 N N . ASP A 1 83 ? 1.655 10.986 2.060 1.00 90.31 83 ASP A N 1
ATOM 671 C CA . ASP A 1 83 ? 0.496 11.148 2.933 1.00 90.31 83 ASP A CA 1
ATOM 672 C C . ASP A 1 83 ? 0.819 12.241 3.954 1.00 90.31 83 ASP A C 1
ATOM 674 O O . ASP A 1 83 ? 1.708 12.082 4.793 1.00 90.31 83 ASP A O 1
ATOM 678 N N . ASP A 1 84 ? 0.088 13.345 3.876 1.00 89.12 84 ASP A N 1
ATOM 679 C CA . ASP A 1 84 ? 0.225 14.520 4.729 1.00 89.12 84 ASP A CA 1
ATOM 680 C C . ASP A 1 84 ? -0.159 14.258 6.195 1.00 89.12 84 ASP A C 1
ATOM 682 O O . ASP A 1 84 ? 0.304 14.966 7.090 1.00 89.12 84 ASP A O 1
ATOM 686 N N . ARG A 1 85 ? -0.940 13.211 6.476 1.00 86.06 85 ARG A N 1
ATOM 687 C CA . ARG A 1 85 ? -1.381 12.844 7.830 1.00 86.06 85 ARG A CA 1
ATOM 688 C C . ARG A 1 85 ? -0.272 12.146 8.610 1.00 86.06 85 ARG A C 1
ATOM 690 O O . ARG A 1 85 ? -0.078 12.420 9.788 1.00 86.06 85 ARG A O 1
ATOM 697 N N . VAL A 1 86 ? 0.469 11.249 7.960 1.00 84.50 86 VAL A N 1
ATOM 698 C CA . VAL A 1 86 ? 1.567 10.491 8.598 1.00 84.50 86 VAL A CA 1
ATOM 699 C C . VAL A 1 86 ? 2.959 10.905 8.128 1.00 84.50 86 VAL A C 1
ATOM 701 O O . VAL A 1 86 ? 3.940 10.328 8.584 1.00 84.50 86 VAL A O 1
ATOM 704 N N . GLN A 1 87 ? 3.047 11.877 7.216 1.00 83.81 87 GLN A N 1
ATOM 705 C CA . GLN A 1 87 ? 4.287 12.388 6.621 1.00 83.81 87 GLN A CA 1
ATOM 706 C C . GLN A 1 87 ? 5.144 11.294 5.961 1.00 83.81 87 GLN A C 1
ATOM 708 O O . GLN A 1 87 ? 6.371 11.356 5.953 1.00 83.81 87 GLN A O 1
ATOM 713 N N . ARG A 1 88 ? 4.502 10.289 5.353 1.00 82.56 88 ARG A N 1
ATOM 714 C CA . ARG A 1 88 ? 5.174 9.133 4.734 1.00 82.56 88 ARG A CA 1
ATOM 715 C C . ARG A 1 88 ? 4.715 8.917 3.302 1.00 82.56 88 ARG A C 1
ATOM 717 O O . ARG A 1 88 ? 3.527 9.036 3.010 1.00 82.56 88 ARG A O 1
ATOM 724 N N . TYR A 1 89 ? 5.640 8.517 2.434 1.00 89.44 89 TYR A N 1
ATOM 725 C CA . TYR A 1 89 ? 5.300 8.063 1.090 1.00 89.44 89 TYR A CA 1
ATOM 726 C C . TYR A 1 89 ? 4.854 6.603 1.136 1.00 89.44 89 TYR A C 1
ATOM 728 O O . TYR A 1 89 ? 5.477 5.748 1.778 1.00 89.44 89 TYR A O 1
ATOM 736 N N . LYS A 1 90 ? 3.740 6.338 0.464 1.00 89.94 90 LYS A N 1
ATOM 737 C CA . LYS A 1 90 ? 3.111 5.028 0.291 1.00 89.94 90 LYS A CA 1
ATOM 738 C C . LYS A 1 90 ? 2.150 5.117 -0.887 1.00 89.94 90 LYS A C 1
ATOM 740 O O . LYS A 1 90 ? 1.751 6.215 -1.267 1.00 89.94 90 LYS A O 1
ATOM 745 N N . ALA A 1 91 ? 1.788 3.979 -1.462 1.00 93.75 91 ALA A N 1
ATOM 746 C CA . ALA A 1 91 ? 0.919 3.958 -2.628 1.00 93.75 91 ALA A CA 1
ATOM 747 C C . ALA A 1 91 ? 0.020 2.728 -2.646 1.00 93.75 91 ALA A C 1
ATOM 749 O O . ALA A 1 91 ? 0.478 1.602 -2.456 1.00 93.75 91 ALA A O 1
ATOM 750 N N . TYR A 1 92 ? -1.253 2.952 -2.942 1.00 95.19 92 TYR A N 1
ATOM 751 C CA . TYR A 1 92 ? -2.149 1.948 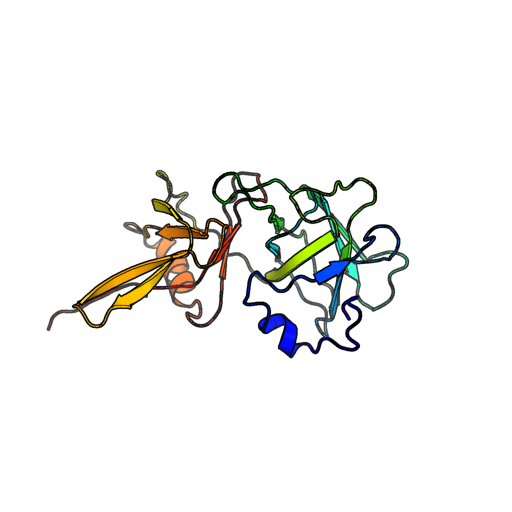-3.488 1.00 95.19 92 TYR A CA 1
ATOM 752 C C . TYR A 1 92 ? -2.133 2.044 -5.019 1.00 95.19 92 TYR A C 1
ATOM 754 O O . TYR A 1 92 ? -2.623 3.009 -5.604 1.00 95.19 92 TYR A O 1
ATOM 762 N N . CYS A 1 93 ? -1.551 1.042 -5.669 1.00 95.38 93 CYS A N 1
ATOM 763 C CA . CYS A 1 93 ? -1.438 0.935 -7.118 1.00 95.38 93 CYS A CA 1
ATOM 764 C C . CYS A 1 93 ? -2.549 0.016 -7.636 1.00 95.38 93 CYS A C 1
ATOM 766 O O . CYS A 1 93 ? -2.394 -1.207 -7.618 1.00 95.38 93 CYS A O 1
ATOM 768 N N . ALA A 1 94 ? -3.676 0.592 -8.058 1.00 95.19 94 ALA A N 1
ATOM 769 C CA . ALA A 1 94 ? -4.764 -0.157 -8.686 1.00 95.19 94 ALA A CA 1
ATOM 770 C C . ALA A 1 94 ? -4.310 -0.688 -10.053 1.00 95.19 94 ALA A C 1
ATOM 772 O O . ALA A 1 94 ? -3.943 0.104 -10.914 1.00 95.19 94 ALA A O 1
ATOM 773 N N . LEU A 1 95 ? -4.334 -2.007 -10.251 1.00 95.06 95 LEU A N 1
ATOM 774 C CA . LEU A 1 95 ? -3.843 -2.637 -11.477 1.00 95.06 95 LEU A CA 1
ATOM 775 C C . LEU A 1 95 ? -4.996 -2.941 -12.433 1.00 95.06 95 LEU A C 1
ATOM 777 O O . LEU A 1 95 ? -5.998 -3.544 -12.039 1.00 95.06 95 LEU A O 1
ATOM 781 N N . THR A 1 96 ? -4.837 -2.610 -13.714 1.00 93.94 96 THR A N 1
ATOM 782 C CA . THR A 1 96 ? -5.874 -2.895 -14.715 1.00 93.94 96 THR A CA 1
ATOM 783 C C . THR A 1 96 ? -5.623 -4.239 -15.398 1.00 93.94 96 THR A C 1
ATOM 785 O O . THR A 1 96 ? -4.689 -4.397 -16.176 1.00 93.94 96 THR A O 1
ATOM 788 N N . ASN A 1 97 ? -6.495 -5.227 -15.167 1.00 92.75 97 ASN A N 1
ATOM 789 C CA . ASN A 1 97 ? -6.424 -6.552 -15.810 1.00 92.75 97 ASN A CA 1
ATOM 790 C C . ASN A 1 97 ? -5.097 -7.310 -15.584 1.00 92.75 97 ASN A C 1
ATOM 792 O O . ASN A 1 97 ? -4.666 -8.084 -16.445 1.00 92.75 97 ASN A O 1
ATOM 796 N N . PHE A 1 98 ? -4.439 -7.126 -14.437 1.00 96.25 98 PHE A N 1
ATOM 797 C CA . PHE A 1 98 ? -3.239 -7.896 -14.119 1.00 96.25 98 PHE A CA 1
ATOM 798 C C . PHE A 1 98 ? -3.589 -9.375 -13.910 1.00 96.25 98 PHE A C 1
ATOM 800 O O . PHE A 1 98 ? -4.361 -9.707 -13.012 1.00 96.25 98 PHE A O 1
ATOM 807 N N . ASN A 1 99 ? -2.992 -10.267 -14.706 1.00 96.69 99 ASN A N 1
ATOM 808 C CA . ASN A 1 99 ? -3.115 -11.716 -14.540 1.00 96.69 99 ASN A CA 1
ATOM 809 C C . ASN A 1 99 ? -1.842 -12.441 -15.005 1.00 96.69 99 ASN A C 1
ATOM 811 O O . ASN A 1 99 ? -1.772 -12.950 -16.126 1.00 96.69 99 ASN A O 1
ATOM 815 N N . TYR A 1 100 ? -0.815 -12.459 -14.156 1.00 95.88 100 TYR A N 1
ATOM 816 C CA . TYR A 1 100 ? 0.508 -12.978 -14.509 1.00 95.88 100 TYR A CA 1
ATOM 817 C C . TYR A 1 100 ? 1.146 -13.746 -13.357 1.00 95.88 100 TYR A C 1
ATOM 819 O O . TYR A 1 100 ? 0.800 -13.555 -12.196 1.00 95.88 100 TYR A O 1
ATOM 827 N N . ARG A 1 101 ? 2.076 -14.649 -13.689 1.00 94.12 101 ARG A N 1
ATOM 828 C CA . ARG A 1 101 ? 2.810 -15.450 -12.700 1.00 94.12 101 ARG A CA 1
ATOM 829 C C . ARG A 1 101 ? 3.932 -14.656 -12.051 1.00 94.12 101 ARG A C 1
ATOM 831 O O . ARG A 1 101 ? 4.173 -14.790 -10.856 1.00 94.12 101 ARG A O 1
ATOM 838 N N . TRP A 1 102 ? 4.633 -13.867 -12.852 1.00 93.69 102 TRP A N 1
ATOM 839 C CA . TRP A 1 102 ? 5.758 -13.072 -12.402 1.00 93.69 102 TRP A CA 1
ATOM 840 C C . TRP A 1 102 ? 5.343 -11.615 -12.305 1.00 93.69 102 TRP A C 1
ATOM 842 O O . TRP A 1 102 ? 4.748 -11.075 -13.238 1.00 93.69 102 TRP A O 1
ATOM 852 N N . GLN A 1 103 ? 5.696 -10.985 -11.190 1.00 93.94 103 GLN A N 1
ATOM 853 C CA . GLN A 1 103 ? 5.522 -9.557 -10.960 1.00 93.94 103 GLN A CA 1
ATOM 854 C C . GLN A 1 103 ? 6.854 -8.958 -10.539 1.00 93.94 103 GLN A C 1
ATOM 856 O O . GLN A 1 103 ? 7.584 -9.557 -9.751 1.00 93.94 103 GLN A O 1
ATOM 861 N N . ARG A 1 104 ? 7.171 -7.770 -11.043 1.00 91.12 104 ARG A N 1
ATOM 862 C CA . ARG A 1 104 ? 8.279 -6.972 -10.521 1.00 91.12 104 ARG A CA 1
ATOM 863 C C . ARG A 1 104 ? 7.909 -5.504 -10.462 1.00 91.12 104 ARG A C 1
ATOM 865 O O . ARG A 1 104 ? 7.052 -5.048 -11.216 1.00 91.12 104 ARG A O 1
ATOM 872 N N . GLY A 1 105 ? 8.523 -4.789 -9.535 1.00 90.62 105 GLY A N 1
ATOM 873 C CA . GLY A 1 105 ? 8.444 -3.339 -9.472 1.00 90.62 105 GLY A CA 1
ATOM 874 C C . GLY A 1 105 ? 9.807 -2.745 -9.738 1.00 90.62 105 GLY A C 1
ATOM 875 O O . GLY A 1 105 ? 10.797 -3.220 -9.181 1.00 90.62 105 GLY A O 1
ATOM 876 N N . PHE A 1 106 ? 9.866 -1.729 -10.587 1.00 88.31 106 PHE A N 1
ATOM 877 C CA . PHE A 1 106 ? 11.087 -0.989 -10.872 1.00 88.31 106 PHE A CA 1
ATOM 878 C C . PHE A 1 106 ? 10.846 0.509 -10.726 1.00 88.31 106 PHE A C 1
ATOM 880 O O . P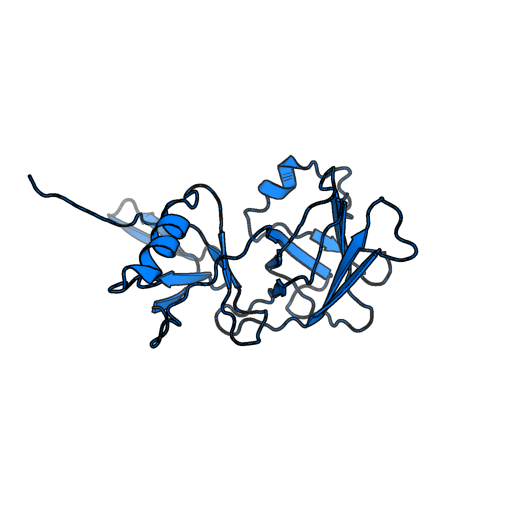HE A 1 106 ? 9.722 0.993 -10.869 1.00 88.31 106 PHE A O 1
ATOM 887 N N . ILE A 1 107 ? 11.913 1.235 -10.418 1.00 89.44 107 ILE A N 1
ATOM 888 C CA . ILE A 1 107 ? 11.872 2.688 -10.305 1.00 89.44 107 ILE A CA 1
ATOM 889 C C . ILE A 1 107 ? 12.218 3.264 -11.680 1.00 89.44 107 ILE A C 1
ATOM 891 O O . ILE A 1 107 ? 13.312 2.978 -12.181 1.00 89.44 107 ILE A O 1
ATOM 895 N N . PRO A 1 108 ? 11.305 4.004 -12.331 1.00 90.12 108 PRO A N 1
ATOM 896 C CA . PRO A 1 108 ? 11.580 4.568 -13.643 1.00 90.12 108 PRO A CA 1
ATOM 897 C C . PRO A 1 108 ? 12.669 5.647 -13.551 1.00 90.12 108 PRO A C 1
ATOM 899 O O . PRO A 1 108 ? 12.913 6.230 -12.496 1.00 90.12 108 PRO A O 1
ATOM 902 N N . SER A 1 109 ? 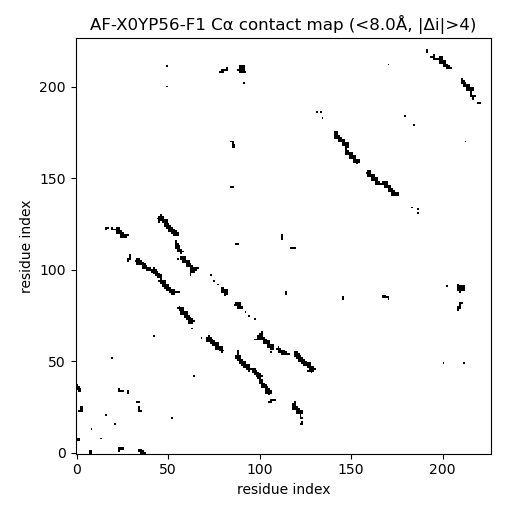13.362 5.907 -14.660 1.00 88.00 109 SER A N 1
ATOM 903 C CA . SER A 1 109 ? 14.525 6.811 -14.682 1.00 88.00 109 SER A CA 1
ATOM 904 C C . SER A 1 109 ? 14.192 8.276 -14.387 1.00 88.00 109 SER A C 1
ATOM 906 O O . SER A 1 109 ? 15.093 9.060 -14.111 1.00 88.00 109 SER A O 1
ATOM 908 N N . ASP A 1 110 ? 12.922 8.652 -14.512 1.00 90.12 110 ASP A N 1
ATOM 909 C CA . ASP A 1 110 ? 12.385 9.982 -14.230 1.00 90.12 110 ASP A CA 1
ATOM 910 C C . ASP A 1 110 ? 11.727 10.078 -12.840 1.00 90.12 110 ASP A C 1
ATOM 912 O O . ASP A 1 110 ? 11.020 11.053 -12.568 1.00 90.12 110 ASP A O 1
ATOM 916 N N . ALA A 1 111 ? 11.928 9.068 -11.987 1.00 91.00 111 ALA A N 1
ATOM 917 C CA . ALA A 1 111 ? 11.591 9.132 -10.574 1.00 91.00 111 ALA A CA 1
ATOM 918 C C . ALA A 1 111 ? 12.623 9.961 -9.799 1.00 91.00 111 ALA A C 1
ATOM 920 O O . ALA A 1 111 ? 13.822 9.954 -10.097 1.00 91.00 111 ALA A O 1
ATOM 921 N N . THR A 1 112 ? 12.161 10.607 -8.741 1.00 90.44 112 THR A N 1
ATOM 922 C CA . THR A 1 112 ? 12.969 11.358 -7.787 1.00 90.44 112 THR A CA 1
ATOM 923 C C . THR A 1 112 ? 13.055 10.596 -6.473 1.00 90.44 112 THR A C 1
ATOM 925 O O . THR A 1 112 ? 12.078 10.016 -5.997 1.00 90.44 112 THR A O 1
ATOM 928 N N . LEU A 1 113 ? 14.237 10.631 -5.859 1.00 88.50 113 LEU A N 1
ATOM 929 C CA . LEU A 1 113 ? 14.408 10.209 -4.476 1.00 88.50 113 LEU A CA 1
ATOM 930 C C . LEU A 1 113 ? 13.732 11.239 -3.561 1.00 88.50 113 LEU A C 1
ATOM 932 O O . LEU A 1 113 ? 14.020 12.434 -3.650 1.00 88.50 113 LEU A O 1
ATOM 936 N N . VAL A 1 114 ? 12.840 10.781 -2.692 1.00 86.25 114 VAL A N 1
ATOM 937 C CA . VAL A 1 114 ? 12.054 11.622 -1.778 1.00 86.25 114 VAL A CA 1
ATOM 938 C C . VAL A 1 114 ? 12.174 11.112 -0.345 1.00 86.25 114 VAL A C 1
ATOM 940 O O . VAL A 1 114 ? 12.402 9.929 -0.126 1.00 86.25 114 VAL A O 1
ATOM 943 N N . GLY A 1 115 ? 12.009 11.986 0.648 1.00 75.81 115 GLY A N 1
ATOM 944 C CA . GLY A 1 115 ? 12.255 11.643 2.055 1.00 75.81 115 GLY A CA 1
ATOM 945 C C . GLY A 1 115 ? 13.747 11.622 2.419 1.00 75.81 115 GLY A C 1
ATOM 946 O O . GLY A 1 115 ? 14.586 12.112 1.667 1.00 75.81 115 GLY A O 1
ATOM 947 N N . ASP A 1 116 ? 14.072 11.068 3.589 1.00 69.44 116 ASP A N 1
ATOM 948 C CA . ASP A 1 116 ? 15.393 11.255 4.218 1.00 69.44 116 ASP A CA 1
ATOM 949 C C . ASP A 1 116 ? 16.418 10.151 3.900 1.00 69.44 116 ASP A C 1
ATOM 951 O O . ASP A 1 116 ? 17.604 10.267 4.220 1.00 69.44 116 ASP A O 1
ATOM 955 N N . LEU A 1 117 ? 15.986 9.056 3.268 1.00 69.62 117 LEU A N 1
ATOM 956 C CA . LEU A 1 117 ? 16.867 7.942 2.920 1.00 69.62 117 LEU A CA 1
ATOM 957 C C . LEU A 1 117 ? 17.600 8.211 1.604 1.00 69.62 117 LEU A C 1
ATOM 959 O O . LEU A 1 117 ? 16.976 8.357 0.559 1.00 69.62 117 LEU A O 1
ATOM 963 N N . ALA A 1 118 ? 18.935 8.159 1.642 1.00 74.06 118 ALA A N 1
ATOM 964 C CA . ALA A 1 118 ? 19.813 8.346 0.480 1.00 74.06 118 ALA A CA 1
ATOM 965 C C . ALA A 1 118 ? 19.901 7.126 -0.471 1.00 74.06 118 ALA A C 1
ATOM 967 O O . ALA A 1 118 ? 20.726 7.115 -1.383 1.00 74.06 118 ALA A O 1
ATOM 968 N N . VAL A 1 119 ? 19.097 6.083 -0.248 1.00 79.75 119 VAL A N 1
ATOM 969 C CA . VAL A 1 119 ? 19.062 4.839 -1.043 1.00 79.75 119 VAL A CA 1
ATOM 970 C C . VAL A 1 119 ? 17.624 4.485 -1.366 1.00 79.75 119 VAL A C 1
ATOM 972 O O . VAL A 1 119 ? 16.782 4.635 -0.494 1.00 79.75 119 VAL A O 1
ATOM 975 N N . TRP A 1 120 ? 17.328 3.973 -2.558 1.00 84.12 120 TRP A N 1
ATOM 976 C CA . TRP A 1 120 ? 15.969 3.571 -2.936 1.00 84.12 120 TRP A CA 1
ATOM 977 C C . TRP A 1 120 ? 15.486 2.427 -2.046 1.00 84.12 120 TRP A C 1
ATOM 979 O O . TRP A 1 120 ? 16.194 1.433 -1.895 1.00 84.12 120 TRP A O 1
ATOM 989 N N . ALA A 1 121 ? 14.305 2.555 -1.456 1.00 83.00 121 ALA A N 1
ATOM 990 C CA . ALA A 1 121 ? 13.818 1.688 -0.402 1.00 83.00 121 ALA A CA 1
ATOM 991 C C . ALA A 1 121 ? 12.302 1.476 -0.491 1.00 83.00 121 ALA A C 1
ATOM 993 O O . ALA A 1 121 ? 11.541 2.406 -0.749 1.00 83.00 121 ALA A O 1
ATOM 994 N N . VAL A 1 122 ? 11.869 0.242 -0.236 1.00 85.38 122 VAL A N 1
ATOM 995 C CA . VAL A 1 122 ? 10.473 -0.099 0.054 1.00 85.38 122 VAL A CA 1
ATOM 996 C C . VAL A 1 122 ? 10.423 -1.038 1.246 1.00 85.38 122 VAL A C 1
ATOM 998 O O . VAL A 1 122 ? 11.058 -2.092 1.234 1.00 85.38 122 VAL A O 1
ATOM 1001 N N . SER A 1 123 ? 9.676 -0.665 2.282 1.00 79.81 123 SER A N 1
ATOM 1002 C CA . SER A 1 123 ? 9.600 -1.464 3.509 1.00 79.81 123 SER A CA 1
ATOM 1003 C C . SER A 1 123 ? 8.681 -2.668 3.368 1.00 79.81 123 SER A C 1
ATOM 1005 O O . SER A 1 123 ? 8.999 -3.782 3.786 1.00 79.81 123 SER A O 1
ATOM 1007 N N . SER A 1 124 ? 7.519 -2.478 2.743 1.00 80.44 124 SER A N 1
ATOM 1008 C CA . SER A 1 124 ? 6.563 -3.568 2.554 1.00 80.44 124 SER A CA 1
ATOM 1009 C C . SER A 1 124 ? 5.849 -3.459 1.219 1.00 80.44 124 SER A C 1
ATOM 1011 O O . SER A 1 124 ? 5.472 -2.370 0.788 1.00 80.44 124 SER A O 1
ATOM 1013 N N . VAL A 1 125 ? 5.628 -4.617 0.597 1.00 86.50 125 VAL A N 1
ATOM 1014 C CA . VAL A 1 125 ? 4.822 -4.775 -0.614 1.00 86.50 125 VAL A CA 1
ATOM 1015 C C . VAL A 1 125 ? 3.747 -5.813 -0.325 1.00 86.50 125 VAL A C 1
ATOM 1017 O O . VAL A 1 125 ? 4.072 -6.945 0.033 1.00 86.50 125 VAL A O 1
ATOM 1020 N N . ALA A 1 126 ? 2.479 -5.446 -0.485 1.00 86.94 126 ALA A N 1
ATOM 1021 C CA . ALA A 1 126 ? 1.356 -6.367 -0.349 1.00 86.94 126 ALA A CA 1
ATOM 1022 C C . ALA A 1 126 ? 0.624 -6.514 -1.685 1.00 86.94 126 ALA A C 1
ATOM 1024 O O . ALA A 1 126 ? 0.216 -5.525 -2.292 1.00 86.94 126 ALA A O 1
ATOM 1025 N N . ALA A 1 127 ? 0.460 -7.760 -2.131 1.00 89.56 127 ALA A N 1
ATOM 1026 C CA . ALA A 1 127 ? -0.346 -8.099 -3.295 1.00 89.56 127 ALA A CA 1
ATOM 1027 C C . ALA A 1 127 ? -1.807 -8.296 -2.893 1.00 89.56 127 ALA A C 1
ATOM 1029 O O . ALA A 1 127 ? -2.097 -9.047 -1.963 1.00 89.56 127 ALA A O 1
ATOM 1030 N N . LEU A 1 128 ? -2.716 -7.608 -3.586 1.00 90.19 128 LEU A N 1
ATOM 1031 C CA . LEU A 1 128 ? -4.138 -7.588 -3.267 1.00 90.19 128 LEU A CA 1
ATOM 1032 C C . LEU A 1 128 ? -4.919 -8.240 -4.408 1.00 90.19 128 LEU A C 1
ATOM 1034 O O . LEU A 1 128 ? -4.989 -7.711 -5.517 1.00 90.19 128 LEU A O 1
ATOM 1038 N N . GLU A 1 129 ? -5.509 -9.400 -4.137 1.00 89.00 129 GLU A N 1
ATOM 1039 C CA . GLU A 1 129 ? -6.256 -10.184 -5.133 1.00 89.00 129 GLU A CA 1
ATOM 1040 C C . GLU A 1 129 ? -7.655 -9.624 -5.394 1.00 89.00 129 GLU A C 1
ATOM 1042 O O . GLU A 1 129 ? -8.181 -9.723 -6.499 1.00 89.00 129 GLU A O 1
ATOM 1047 N N . SER A 1 130 ? -8.268 -9.029 -4.372 1.00 84.94 130 SER A N 1
ATOM 1048 C CA . SER A 1 130 ? -9.628 -8.507 -4.445 1.00 84.94 130 SER A CA 1
ATOM 1049 C C . SER A 1 130 ? -9.772 -7.216 -3.652 1.00 84.94 130 SER A C 1
ATOM 1051 O O . SER A 1 130 ? -8.994 -6.927 -2.742 1.00 84.94 130 SER A O 1
ATOM 1053 N N . VAL A 1 131 ? -10.778 -6.430 -4.029 1.00 85.94 131 VAL A N 1
ATOM 1054 C CA . VAL A 1 131 ? -11.102 -5.142 -3.418 1.00 85.94 131 VAL A CA 1
ATOM 1055 C C . VAL A 1 131 ? -12.585 -5.140 -3.107 1.00 85.94 131 VAL A C 1
ATOM 1057 O O . VAL A 1 131 ? -13.410 -5.446 -3.966 1.00 85.94 131 VAL A O 1
ATOM 1060 N N . ILE A 1 132 ? -12.923 -4.787 -1.871 1.00 82.88 132 ILE A N 1
ATOM 1061 C CA . ILE A 1 132 ? -14.306 -4.634 -1.433 1.00 82.88 132 ILE A CA 1
ATOM 1062 C C . ILE A 1 132 ? -14.564 -3.141 -1.286 1.00 82.88 132 ILE A C 1
ATOM 1064 O O . ILE A 1 132 ? -14.079 -2.507 -0.351 1.00 82.88 132 ILE A O 1
ATOM 1068 N N . THR A 1 133 ? -15.330 -2.571 -2.211 1.00 81.94 133 THR A N 1
ATOM 1069 C CA . THR A 1 133 ? -15.772 -1.180 -2.099 1.00 81.94 133 THR A CA 1
ATOM 1070 C C . THR A 1 133 ? -16.913 -1.090 -1.092 1.00 81.94 133 THR A C 1
ATOM 1072 O O . THR A 1 133 ? -17.928 -1.775 -1.227 1.00 81.94 133 THR A O 1
ATOM 1075 N N . LEU A 1 134 ? -16.758 -0.233 -0.084 1.00 75.88 134 LEU A N 1
ATOM 1076 C CA . LEU A 1 134 ? -17.814 0.055 0.883 1.00 75.88 134 LEU A CA 1
ATOM 1077 C C . LEU A 1 134 ? -18.801 1.057 0.260 1.00 75.88 134 LEU A C 1
ATOM 1079 O O . LEU A 1 134 ? -18.396 2.133 -0.172 1.00 75.88 134 LEU A O 1
ATOM 1083 N N . SER A 1 135 ? -20.084 0.680 0.161 1.00 64.88 135 SER A N 1
ATOM 1084 C CA . SER A 1 135 ? -21.122 1.446 -0.562 1.00 64.88 135 SER A CA 1
ATOM 1085 C C . SER A 1 135 ? -21.639 2.695 0.148 1.00 64.88 135 SER A C 1
ATOM 1087 O O . SER A 1 135 ? -22.001 3.637 -0.561 1.00 64.88 135 SER A O 1
ATOM 1089 N N . PRO A 1 136 ? -21.671 2.796 1.491 1.00 57.12 136 PRO A N 1
ATOM 1090 C CA . PRO A 1 136 ? -21.771 4.103 2.100 1.00 57.12 136 PRO A CA 1
ATOM 1091 C C . PRO A 1 136 ? -20.428 4.788 1.845 1.00 57.12 136 PRO A C 1
ATOM 1093 O O . PRO A 1 136 ? -19.446 4.489 2.525 1.00 57.12 136 PRO A O 1
ATOM 1096 N N . GLN A 1 137 ? -20.383 5.732 0.898 1.00 52.59 137 GLN A N 1
ATOM 1097 C CA . GLN A 1 137 ? -19.478 6.862 1.086 1.00 52.59 137 GLN A CA 1
ATOM 1098 C C . GLN A 1 137 ? -19.787 7.362 2.486 1.00 52.59 137 GLN A C 1
ATOM 1100 O O . GLN A 1 137 ? -20.930 7.738 2.764 1.00 52.59 137 GLN A O 1
ATOM 1105 N N . ILE A 1 138 ? -18.816 7.250 3.387 1.00 56.31 138 ILE A N 1
ATOM 1106 C CA . ILE A 1 138 ? -18.986 7.677 4.763 1.00 56.31 138 ILE A CA 1
ATOM 1107 C C . ILE A 1 138 ? -19.220 9.182 4.661 1.00 56.31 138 ILE A C 1
ATOM 1109 O O . ILE A 1 138 ? -18.290 9.948 4.454 1.00 56.31 138 ILE A O 1
ATOM 1113 N N . THR A 1 139 ? -20.489 9.597 4.651 1.00 44.88 139 THR A N 1
ATOM 1114 C CA . THR A 1 139 ? -20.908 10.931 4.181 1.00 44.88 139 THR A CA 1
ATOM 1115 C C . THR A 1 139 ? -20.344 12.043 5.074 1.00 44.88 139 THR A C 1
ATOM 1117 O O . THR A 1 139 ? -20.325 13.205 4.687 1.00 44.88 139 THR A O 1
ATOM 1120 N N . TYR A 1 140 ? -19.842 11.665 6.252 1.00 48.78 140 TYR A N 1
ATOM 1121 C CA . TYR A 1 140 ? -19.201 12.524 7.241 1.00 48.78 140 TYR A CA 1
ATOM 1122 C C . TYR A 1 140 ? -17.737 12.143 7.528 1.00 48.78 140 TYR A C 1
ATOM 1124 O O . TYR A 1 140 ? -17.161 12.653 8.481 1.00 48.78 140 TYR A O 1
ATOM 1132 N N . GLY A 1 141 ? -17.134 11.264 6.719 1.00 64.38 141 GLY A N 1
ATOM 1133 C CA . GLY A 1 141 ? -15.833 10.670 7.018 1.00 64.38 141 GLY A CA 1
ATOM 1134 C C . GLY A 1 141 ? -15.894 9.667 8.172 1.00 64.38 141 GLY A C 1
ATOM 1135 O O . GLY A 1 141 ? -16.954 9.389 8.732 1.00 64.38 141 GLY A O 1
ATOM 1136 N N . TYR A 1 142 ? -14.748 9.084 8.492 1.00 72.50 142 TYR A N 1
ATOM 1137 C CA . TYR A 1 142 ? -14.562 8.207 9.643 1.00 72.50 142 TYR A CA 1
ATOM 1138 C C . TYR A 1 142 ? -13.657 8.911 10.661 1.00 72.50 142 TYR A C 1
ATOM 1140 O O . TYR A 1 142 ? -12.878 9.791 10.286 1.00 72.50 142 TYR A O 1
ATOM 1148 N N . ASP A 1 143 ? -13.770 8.559 11.940 1.00 78.06 143 ASP A N 1
ATOM 1149 C CA . ASP A 1 143 ? -12.941 9.183 12.969 1.00 78.06 143 ASP A CA 1
ATOM 1150 C C . ASP A 1 143 ? -11.510 8.683 12.817 1.00 78.06 143 ASP A C 1
ATOM 1152 O O . ASP A 1 143 ? -11.274 7.477 12.743 1.00 78.06 143 ASP A O 1
ATOM 1156 N N . TYR A 1 144 ? -10.542 9.593 12.764 1.00 81.81 144 TYR A N 1
ATOM 1157 C CA . TYR A 1 144 ? -9.137 9.219 12.695 1.00 81.81 144 TYR A CA 1
ATOM 1158 C C . TYR A 1 144 ? -8.258 10.126 13.531 1.00 81.81 144 TYR A C 1
ATOM 1160 O O . TYR A 1 144 ? -8.582 11.273 13.835 1.00 81.81 144 TYR A O 1
ATOM 1168 N N . SER A 1 145 ? -7.109 9.584 13.899 1.00 83.19 145 SER A N 1
ATOM 1169 C CA . SER A 1 145 ? -6.066 10.299 14.608 1.00 83.19 145 SER A CA 1
ATOM 1170 C C . SER A 1 145 ? -4.705 9.801 14.151 1.00 83.19 145 SER A C 1
ATOM 1172 O O . SER A 1 145 ? -4.566 8.698 13.615 1.00 83.19 145 SER A O 1
ATOM 1174 N N . THR A 1 146 ? -3.695 10.630 14.365 1.00 82.50 146 THR A N 1
ATOM 1175 C CA . THR A 1 146 ? -2.301 10.276 14.133 1.00 82.50 146 THR A CA 1
ATOM 1176 C C . THR A 1 146 ? -1.531 10.524 15.411 1.00 82.50 146 THR A C 1
ATOM 1178 O O . THR A 1 146 ? -1.543 11.646 15.917 1.00 82.50 146 THR A O 1
ATOM 1181 N N . ASP A 1 147 ? -0.875 9.494 15.932 1.00 78.69 147 ASP A N 1
ATOM 1182 C CA . ASP A 1 147 ? -0.086 9.603 17.158 1.00 78.69 147 ASP A CA 1
ATOM 1183 C C . ASP A 1 147 ? 1.245 8.866 17.008 1.00 78.69 147 ASP A C 1
ATOM 1185 O O . ASP A 1 147 ? 1.399 7.960 16.185 1.00 78.69 147 ASP A O 1
ATOM 1189 N N . VAL A 1 148 ? 2.226 9.270 17.803 1.00 73.88 148 VAL A N 1
ATOM 1190 C CA . VAL A 1 148 ? 3.523 8.601 17.876 1.00 73.88 148 VAL A CA 1
ATOM 1191 C C . VAL A 1 148 ? 3.343 7.314 18.687 1.00 73.88 148 VAL A C 1
ATOM 1193 O O . VAL A 1 148 ? 2.717 7.344 19.751 1.00 73.88 148 VAL A O 1
ATOM 1196 N N . PRO A 1 149 ? 3.891 6.164 18.255 1.00 68.19 149 PRO A N 1
ATOM 1197 C CA . PRO A 1 149 ? 3.816 4.951 19.051 1.00 68.19 149 PRO A CA 1
ATOM 1198 C C . PRO A 1 149 ? 4.520 5.169 20.384 1.00 68.19 149 PRO A C 1
ATOM 1200 O O . PRO A 1 149 ? 5.695 5.531 20.435 1.00 68.19 149 PRO A O 1
ATOM 1203 N N . VAL A 1 150 ? 3.821 4.899 21.480 1.00 71.44 150 VAL A N 1
ATOM 1204 C CA . VAL A 1 150 ? 4.368 5.042 22.828 1.00 71.44 150 VAL A CA 1
ATOM 1205 C C . VAL A 1 150 ? 4.312 3.726 23.587 1.00 71.44 150 VAL A C 1
ATOM 1207 O O . VAL A 1 150 ? 3.345 2.971 23.518 1.00 71.44 150 VAL A O 1
ATOM 1210 N N . LYS A 1 151 ? 5.369 3.446 24.347 1.00 72.38 151 LYS A N 1
ATOM 1211 C CA . LYS A 1 151 ? 5.415 2.365 25.326 1.00 72.38 151 LYS A CA 1
ATOM 1212 C C . LYS A 1 151 ? 5.281 2.955 26.714 1.00 72.38 151 LYS A C 1
ATOM 1214 O O . LYS A 1 151 ? 6.146 3.711 27.153 1.00 72.38 151 LYS A O 1
ATOM 1219 N N . ASP A 1 152 ? 4.239 2.553 27.423 1.00 80.69 152 ASP A N 1
ATOM 1220 C CA . ASP A 1 152 ? 4.135 2.834 28.847 1.00 80.69 152 ASP A CA 1
ATOM 1221 C C . ASP A 1 152 ? 4.931 1.756 29.616 1.00 80.69 152 ASP A C 1
ATOM 1223 O O . ASP A 1 152 ? 4.615 0.566 29.575 1.00 80.69 152 ASP A O 1
ATOM 1227 N N . SER A 1 153 ? 5.998 2.169 30.301 1.00 76.75 153 SER A N 1
ATOM 1228 C CA . SER A 1 153 ? 6.806 1.341 31.199 1.00 76.75 153 SER A CA 1
ATOM 1229 C C . SER A 1 153 ? 6.359 1.578 32.647 1.00 76.75 153 SER A C 1
ATOM 1231 O O . SER A 1 153 ? 6.541 2.684 33.174 1.00 76.75 153 SER A O 1
ATOM 1233 N N . PRO A 1 154 ? 5.736 0.591 33.315 1.00 81.12 154 PRO A N 1
ATOM 1234 C CA . PRO A 1 154 ? 5.254 0.768 34.679 1.00 81.12 154 PRO A CA 1
ATOM 1235 C C . PRO A 1 154 ? 6.427 0.872 35.666 1.00 81.12 154 PRO A C 1
ATOM 1237 O O . PRO A 1 154 ? 7.332 0.036 35.682 1.00 81.12 154 PRO A O 1
ATOM 1240 N N . LYS A 1 155 ? 6.403 1.890 36.533 1.00 81.06 155 LYS A N 1
ATOM 1241 C CA . LYS A 1 155 ? 7.363 2.054 37.634 1.00 81.06 155 LYS A CA 1
ATOM 1242 C C . LYS A 1 155 ? 6.883 1.284 38.859 1.00 81.06 155 LYS A C 1
ATOM 1244 O O . LYS A 1 155 ? 5.693 1.243 39.159 1.00 81.06 155 LYS A O 1
ATOM 1249 N N . LYS A 1 156 ? 7.829 0.764 39.649 1.00 78.19 156 LYS A N 1
ATOM 1250 C CA . LYS A 1 156 ? 7.538 0.073 40.923 1.00 78.19 156 LYS A CA 1
ATOM 1251 C C . LYS A 1 156 ? 6.737 0.927 41.921 1.00 78.19 156 LYS A C 1
ATOM 1253 O O . LYS A 1 156 ? 6.074 0.371 42.783 1.00 78.19 156 LYS A O 1
ATOM 1258 N N . SER A 1 157 ? 6.788 2.255 41.804 1.00 81.38 157 SER A N 1
ATOM 1259 C CA . SER A 1 157 ? 6.038 3.206 42.636 1.00 81.38 157 SER A CA 1
ATOM 1260 C C . SER A 1 157 ? 4.578 3.421 42.204 1.00 81.38 157 SER A C 1
ATOM 1262 O O . SER A 1 157 ? 3.905 4.267 42.783 1.00 81.38 157 SER A O 1
ATOM 1264 N N . GLY A 1 158 ? 4.085 2.708 41.184 1.00 80.56 158 GLY A N 1
ATOM 1265 C CA . GLY A 1 158 ? 2.712 2.838 40.677 1.00 80.56 158 GLY A CA 1
ATOM 1266 C C . GLY A 1 158 ? 2.517 3.924 39.611 1.00 80.56 158 GLY A C 1
ATOM 1267 O O . GLY A 1 158 ? 1.429 4.044 39.057 1.00 80.56 158 GLY A O 1
ATOM 1268 N N . GLY A 1 159 ? 3.560 4.695 39.284 1.00 84.25 159 GLY A N 1
ATOM 1269 C CA . GLY A 1 159 ? 3.569 5.586 38.118 1.00 84.25 159 GLY A CA 1
ATOM 1270 C C . GLY A 1 159 ? 3.882 4.845 36.814 1.00 84.25 159 GLY A C 1
ATOM 1271 O O . GLY A 1 159 ? 4.276 3.680 36.826 1.00 84.25 159 GLY A O 1
ATOM 1272 N N . LYS A 1 160 ? 3.780 5.539 35.678 1.00 84.56 160 LYS A N 1
ATOM 1273 C CA . LYS A 1 160 ? 4.220 5.036 34.369 1.00 84.56 160 LYS A CA 1
ATOM 1274 C C . LYS A 1 160 ? 5.148 6.036 33.690 1.00 84.56 160 LYS A C 1
ATOM 1276 O O . LYS A 1 160 ? 4.949 7.242 33.80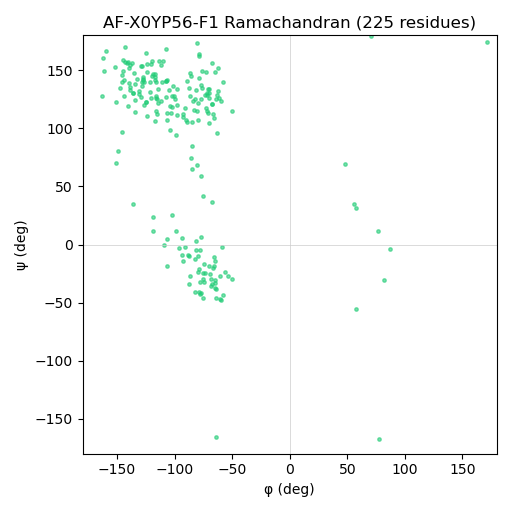7 1.00 84.56 160 LYS A O 1
ATOM 1281 N N . GLU A 1 161 ? 6.176 5.531 33.025 1.00 80.00 161 GLU A N 1
ATOM 1282 C CA . GLU A 1 161 ? 7.033 6.308 32.133 1.00 80.00 161 GLU A CA 1
ATOM 1283 C C . GLU A 1 161 ? 6.615 6.040 30.701 1.00 80.00 161 GLU A C 1
ATOM 1285 O O . GLU A 1 161 ? 6.512 4.881 30.307 1.00 80.00 161 GLU A O 1
ATOM 1290 N N . ARG A 1 162 ? 6.366 7.095 29.935 1.00 77.88 162 ARG A N 1
ATOM 1291 C CA . ARG A 1 162 ? 6.003 6.974 28.532 1.00 77.88 162 ARG A CA 1
ATOM 1292 C C . ARG A 1 162 ? 7.245 7.194 27.683 1.00 77.88 162 ARG A C 1
ATOM 1294 O O . ARG A 1 162 ? 7.848 8.259 27.759 1.00 77.88 162 ARG A O 1
ATOM 1301 N N . VAL A 1 163 ? 7.614 6.194 26.895 1.00 69.69 163 VAL A N 1
ATOM 1302 C CA . VAL A 1 163 ? 8.765 6.246 25.988 1.00 69.69 163 VAL A CA 1
ATOM 1303 C C . VAL A 1 163 ? 8.249 6.146 24.558 1.00 69.69 163 VAL A C 1
ATOM 1305 O O . VAL A 1 163 ? 7.522 5.204 24.242 1.00 69.69 163 VAL A O 1
ATOM 1308 N N . GLY A 1 164 ? 8.601 7.103 23.701 1.00 65.00 164 GLY A N 1
ATOM 1309 C CA . GLY A 1 164 ? 8.333 7.003 22.265 1.00 65.00 164 GLY A CA 1
ATOM 1310 C C . GLY A 1 164 ? 9.073 5.804 21.668 1.00 65.00 164 GLY A C 1
ATOM 1311 O O . GLY A 1 164 ? 10.248 5.594 21.956 1.00 65.00 164 GLY A O 1
ATOM 1312 N N . GLN A 1 165 ? 8.379 4.988 20.881 1.00 61.88 165 GLN A N 1
ATOM 1313 C CA . GLN A 1 165 ? 8.921 3.794 20.218 1.00 61.88 165 GLN A CA 1
ATOM 1314 C C . GLN A 1 165 ? 9.416 4.070 18.791 1.00 61.88 165 GLN A C 1
ATOM 1316 O O . GLN A 1 165 ? 9.798 3.143 18.084 1.00 61.88 165 GLN A O 1
ATOM 1321 N N . GLY A 1 166 ? 9.412 5.330 18.369 1.00 58.09 166 GLY A N 1
ATOM 1322 C CA . GLY A 1 166 ? 9.862 5.777 17.058 1.00 58.09 166 GLY A CA 1
ATOM 1323 C C . GLY A 1 166 ? 9.513 7.244 16.846 1.00 58.09 166 GLY A C 1
ATOM 1324 O O . GLY A 1 166 ? 8.849 7.847 17.690 1.00 58.09 166 GLY A O 1
ATOM 1325 N N . GLU A 1 167 ? 9.969 7.803 15.730 1.00 61.38 167 GLU A N 1
ATOM 1326 C CA . GLU A 1 167 ? 9.685 9.194 15.342 1.00 61.38 167 GLU A CA 1
ATOM 1327 C C . GLU A 1 167 ? 8.449 9.311 14.446 1.00 61.38 167 GLU A C 1
ATOM 1329 O O . GLU A 1 167 ? 7.897 10.394 14.274 1.00 61.38 167 GLU A O 1
ATOM 1334 N N . ASP A 1 168 ? 7.974 8.190 13.910 1.00 68.50 168 ASP A N 1
ATOM 1335 C CA . ASP A 1 168 ? 6.939 8.213 12.897 1.00 68.50 168 ASP A CA 1
ATOM 1336 C C . ASP A 1 168 ? 5.517 8.174 13.460 1.00 68.50 168 ASP A C 1
ATOM 1338 O O . ASP A 1 168 ? 5.188 7.388 14.354 1.00 68.50 168 ASP A O 1
ATOM 1342 N N . LEU A 1 169 ? 4.640 8.956 12.833 1.00 75.31 169 LEU A N 1
ATOM 1343 C CA . LEU A 1 169 ? 3.211 8.968 13.116 1.00 75.31 169 LEU A CA 1
ATOM 1344 C C . LEU A 1 169 ? 2.543 7.668 12.645 1.00 75.31 169 LEU A C 1
ATOM 1346 O O . LEU A 1 169 ? 2.729 7.206 11.513 1.00 75.31 169 LEU A O 1
ATOM 1350 N N . ILE A 1 170 ? 1.707 7.101 13.510 1.00 77.19 170 ILE A N 1
ATOM 1351 C CA . ILE A 1 170 ? 0.815 5.988 13.194 1.00 77.19 170 ILE A CA 1
ATOM 1352 C C . ILE A 1 170 ? -0.587 6.540 13.010 1.00 77.19 170 ILE A C 1
ATOM 1354 O O . ILE A 1 170 ? -1.115 7.230 13.877 1.00 77.19 170 ILE A O 1
ATOM 1358 N N . TRP A 1 171 ? -1.201 6.195 11.884 1.00 82.81 171 TRP A N 1
ATOM 1359 C CA . TRP A 1 171 ? -2.615 6.443 11.655 1.00 82.81 171 TRP A CA 1
ATOM 1360 C C . TRP A 1 171 ? -3.452 5.408 12.411 1.00 82.81 171 TRP A C 1
ATOM 1362 O O . TRP A 1 171 ? -3.140 4.217 12.400 1.00 82.81 171 TRP A O 1
ATOM 1372 N N . THR A 1 172 ? -4.519 5.869 13.051 1.00 81.69 172 THR A N 1
ATOM 1373 C CA . THR A 1 172 ? -5.579 5.037 13.627 1.00 81.69 172 THR A CA 1
ATOM 1374 C C . THR A 1 172 ? -6.910 5.591 13.154 1.00 81.69 172 THR A C 1
ATOM 1376 O O . THR A 1 172 ? -7.128 6.797 13.259 1.00 81.69 172 THR A O 1
ATOM 1379 N N . GLY A 1 173 ? -7.794 4.726 12.663 1.00 77.38 173 GLY A N 1
ATOM 1380 C CA . GLY A 1 173 ? -9.125 5.112 12.211 1.00 77.38 173 GLY A CA 1
ATOM 1381 C C . GLY A 1 173 ? -10.199 4.162 12.720 1.00 77.38 173 GLY A C 1
ATOM 1382 O O . GLY A 1 173 ? -10.020 2.944 12.708 1.00 77.38 173 GLY A O 1
ATOM 1383 N N . GLU A 1 174 ? -11.325 4.723 13.141 1.00 80.00 174 GLU A N 1
ATOM 1384 C CA . GLU A 1 174 ? -12.544 4.007 13.486 1.00 80.00 174 GLU A CA 1
ATOM 1385 C C . GLU A 1 174 ? -13.570 4.242 12.380 1.00 80.00 174 GLU A C 1
ATOM 1387 O O . GLU A 1 174 ? -14.041 5.357 12.180 1.00 80.00 174 GLU A O 1
ATOM 1392 N N . ILE A 1 175 ? -13.913 3.182 11.643 1.00 75.06 175 ILE A N 1
ATOM 1393 C CA . ILE A 1 175 ? -14.895 3.240 10.556 1.00 75.06 175 ILE A CA 1
ATOM 1394 C C . ILE A 1 175 ? -16.284 2.957 11.140 1.00 75.06 175 ILE A C 1
ATOM 1396 O O . ILE A 1 175 ? -16.594 1.790 11.412 1.00 75.06 175 ILE A O 1
ATOM 1400 N N . PRO A 1 176 ? -17.158 3.971 11.307 1.00 69.69 176 PRO A N 1
ATOM 1401 C CA . PRO A 1 176 ? -18.483 3.745 11.850 1.00 69.69 176 PRO A CA 1
ATOM 1402 C C . PRO A 1 176 ? -19.336 3.000 10.824 1.00 69.69 176 PRO A C 1
ATOM 1404 O O . PRO A 1 176 ? -19.721 3.517 9.772 1.00 69.69 176 PRO A O 1
ATOM 1407 N N . ILE A 1 177 ? -19.691 1.763 11.149 1.00 64.81 177 ILE A N 1
ATOM 1408 C CA . ILE A 1 177 ? -20.680 1.006 10.389 1.00 64.81 177 ILE A CA 1
ATOM 1409 C C . ILE A 1 177 ? -22.060 1.410 10.930 1.00 64.81 177 ILE A C 1
ATOM 1411 O O . ILE A 1 177 ? -22.581 0.792 11.854 1.00 64.81 177 ILE A O 1
ATOM 1415 N N . GLY A 1 178 ? -22.619 2.510 10.409 1.00 62.16 178 GLY A N 1
ATOM 1416 C CA . GLY A 1 178 ? -23.920 3.055 10.829 1.00 62.16 178 GLY A CA 1
ATOM 1417 C C . GLY A 1 178 ? -25.125 2.135 10.554 1.00 62.16 178 GLY A C 1
ATOM 1418 O O . GLY A 1 178 ? -24.983 0.952 10.247 1.00 62.16 178 GLY A O 1
ATOM 1419 N N . ARG A 1 179 ? -26.354 2.674 10.637 1.00 58.25 179 ARG A N 1
ATOM 1420 C CA . ARG A 1 179 ? -27.580 1.914 10.312 1.00 58.25 179 ARG A CA 1
ATOM 1421 C C . ARG A 1 179 ? -27.609 1.563 8.820 1.00 58.25 179 ARG A C 1
ATOM 1423 O O . ARG A 1 179 ? -27.798 2.436 7.981 1.00 58.25 179 ARG A O 1
ATOM 1430 N N . ARG A 1 180 ? -27.416 0.282 8.520 1.00 63.94 180 ARG A N 1
ATOM 1431 C CA . ARG A 1 180 ? -27.338 -0.288 7.168 1.00 63.94 180 ARG A CA 1
ATOM 1432 C C . ARG A 1 180 ? -28.733 -0.619 6.627 1.00 63.94 180 ARG A C 1
ATOM 1434 O O . ARG A 1 180 ? -29.610 -1.031 7.387 1.00 63.94 180 ARG A O 1
ATOM 1441 N N . THR A 1 181 ? -28.940 -0.453 5.321 1.00 65.94 181 THR A N 1
ATOM 1442 C CA . THR A 1 181 ? -30.119 -1.009 4.636 1.00 65.94 181 THR A CA 1
ATOM 1443 C C . THR A 1 181 ? -29.904 -2.508 4.368 1.00 65.94 181 THR A C 1
ATOM 1445 O O . THR A 1 181 ? -28.755 -2.952 4.384 1.00 65.94 181 THR A O 1
ATOM 1448 N N . PRO A 1 182 ? -30.951 -3.312 4.085 1.00 66.94 182 PRO A N 1
ATOM 1449 C CA . PRO A 1 182 ? -30.781 -4.727 3.720 1.00 66.94 182 PRO A CA 1
ATOM 1450 C C . PRO A 1 182 ? -29.809 -4.955 2.547 1.00 66.94 182 PRO A C 1
ATOM 1452 O O . PRO A 1 182 ? -29.154 -5.989 2.460 1.00 66.94 182 PRO A O 1
ATOM 1455 N N . THR A 1 183 ? -29.661 -3.969 1.660 1.00 63.41 183 THR A N 1
ATOM 1456 C CA . THR A 1 183 ? -28.716 -4.009 0.535 1.00 63.41 183 THR A CA 1
ATOM 1457 C C . THR A 1 183 ? -27.251 -3.952 0.993 1.00 63.41 183 THR A C 1
ATOM 1459 O O . THR A 1 183 ? -26.379 -4.537 0.353 1.00 63.41 183 THR A O 1
ATOM 1462 N N . ASP A 1 184 ? -26.972 -3.308 2.129 1.00 67.00 184 ASP A N 1
ATOM 1463 C CA . ASP A 1 184 ? -25.619 -3.119 2.663 1.00 67.00 184 ASP A CA 1
ATOM 1464 C C . ASP A 1 184 ? -25.181 -4.241 3.624 1.00 67.00 184 ASP A C 1
ATOM 1466 O O . ASP A 1 184 ? -24.057 -4.222 4.139 1.00 67.00 184 ASP A O 1
ATOM 1470 N N . GLU A 1 185 ? -26.068 -5.204 3.888 1.00 72.94 185 GLU A N 1
ATOM 1471 C CA . GLU A 1 185 ? -25.841 -6.327 4.799 1.00 72.94 185 GLU A CA 1
ATOM 1472 C C . GLU A 1 185 ? -24.766 -7.284 4.261 1.00 72.94 185 GLU A C 1
ATOM 1474 O O . GLU A 1 185 ? -23.944 -7.802 5.013 1.00 72.94 185 GLU A O 1
ATOM 1479 N N . SER A 1 186 ? -24.697 -7.451 2.938 1.00 73.62 186 SER A N 1
ATOM 1480 C CA . SER A 1 186 ? -23.678 -8.277 2.277 1.00 73.62 186 SER A CA 1
ATOM 1481 C C . SER A 1 186 ? -22.249 -7.822 2.606 1.00 73.62 186 SER A C 1
ATOM 1483 O O . SER A 1 186 ? -21.403 -8.643 2.948 1.00 73.62 186 SER A O 1
ATOM 1485 N N . GLN A 1 187 ? -21.995 -6.512 2.601 1.00 73.75 187 GLN A N 1
ATOM 1486 C CA . GLN A 1 187 ? -20.689 -5.936 2.931 1.00 73.75 187 GLN A CA 1
ATOM 1487 C C . GLN A 1 187 ? -20.317 -6.112 4.399 1.00 73.75 187 GLN A C 1
ATOM 1489 O O . GLN A 1 187 ? -19.146 -6.316 4.712 1.00 73.75 187 GLN A O 1
ATOM 1494 N N . LEU A 1 188 ? -21.299 -6.040 5.301 1.00 74.81 188 LEU A N 1
ATOM 1495 C CA . LEU A 1 188 ? -21.083 -6.303 6.721 1.00 74.81 188 LEU A CA 1
ATOM 1496 C C . LEU A 1 188 ? -20.572 -7.728 6.924 1.00 74.81 188 LEU A C 1
ATOM 1498 O O . LEU A 1 188 ? -19.588 -7.945 7.631 1.00 74.81 188 LEU A O 1
ATOM 1502 N N . TRP A 1 189 ? -21.216 -8.691 6.265 1.00 77.12 189 TRP A N 1
ATOM 1503 C CA . TRP A 1 189 ? -20.799 -10.084 6.317 1.00 77.12 189 TRP A CA 1
ATOM 1504 C C . TRP A 1 189 ? -19.425 -10.291 5.683 1.00 77.12 189 TRP A C 1
ATOM 1506 O O . TRP A 1 189 ? -18.623 -11.033 6.245 1.00 77.12 189 TRP A O 1
ATOM 1516 N N . SER A 1 190 ? -19.098 -9.583 4.598 1.00 78.12 190 SER A N 1
ATOM 1517 C CA . SER A 1 190 ? -17.752 -9.615 4.015 1.00 78.12 190 SER A CA 1
ATOM 1518 C C . SER A 1 190 ? -16.682 -9.048 4.957 1.00 78.12 190 SER A C 1
ATOM 1520 O O . SER A 1 190 ? -15.658 -9.694 5.160 1.00 78.12 190 SER A O 1
ATOM 1522 N N . LEU A 1 191 ? -16.925 -7.898 5.599 1.00 78.06 191 LEU A N 1
ATOM 1523 C CA . LEU A 1 191 ? -16.009 -7.316 6.591 1.00 78.06 191 LEU A CA 1
ATOM 1524 C C . LEU A 1 191 ? -15.852 -8.214 7.826 1.00 78.06 191 LEU A C 1
ATOM 1526 O O . LEU A 1 191 ? -14.753 -8.351 8.367 1.00 78.06 191 LEU A O 1
ATOM 1530 N N . ASN A 1 192 ? -16.936 -8.856 8.267 1.00 78.31 192 ASN A N 1
ATOM 1531 C CA . ASN A 1 192 ? -16.915 -9.787 9.392 1.00 78.31 192 ASN A CA 1
ATOM 1532 C C . ASN A 1 192 ? -16.249 -11.134 9.039 1.00 78.31 192 ASN A C 1
ATOM 1534 O O . ASN A 1 192 ? -15.685 -11.793 9.915 1.00 78.31 192 ASN A O 1
ATOM 1538 N N . ALA A 1 193 ? -16.237 -11.519 7.763 1.00 81.19 193 ALA A N 1
ATOM 1539 C CA . ALA A 1 193 ? -15.525 -12.699 7.279 1.00 81.19 193 ALA A CA 1
ATOM 1540 C C . ALA A 1 193 ? -13.999 -12.503 7.205 1.00 81.19 193 ALA A C 1
ATOM 1542 O O . ALA A 1 193 ? -13.272 -13.493 7.170 1.00 81.19 193 ALA A O 1
ATOM 1543 N N . LEU A 1 194 ? -13.503 -11.258 7.231 1.00 80.44 194 LEU A N 1
ATOM 1544 C CA . LEU A 1 194 ? -12.064 -10.980 7.242 1.00 80.44 194 LEU A CA 1
ATOM 1545 C C . LEU A 1 194 ? -11.369 -11.633 8.449 1.00 80.44 194 LEU A C 1
ATOM 1547 O O . LEU A 1 194 ? -11.878 -11.629 9.572 1.00 80.44 194 LEU A O 1
ATOM 1551 N N . ASN A 1 195 ? -10.180 -12.190 8.237 1.00 80.75 195 ASN A N 1
ATOM 1552 C CA . ASN A 1 195 ? -9.412 -12.798 9.317 1.00 80.75 195 ASN A CA 1
ATOM 1553 C C . ASN A 1 195 ? -8.819 -11.704 10.227 1.00 80.75 195 ASN A C 1
ATOM 1555 O O . ASN A 1 195 ? -8.160 -10.786 9.748 1.00 80.75 195 ASN A O 1
ATOM 1559 N N . ARG A 1 196 ? -9.022 -11.803 11.551 1.00 78.25 196 ARG A N 1
ATOM 1560 C CA . ARG A 1 196 ? -8.437 -10.863 12.537 1.00 78.25 196 ARG A CA 1
ATOM 1561 C C . ARG A 1 196 ? -6.925 -11.010 12.670 1.00 78.25 196 ARG A C 1
ATOM 1563 O O . ARG A 1 196 ? -6.263 -10.075 13.103 1.00 78.25 196 ARG A O 1
ATOM 1570 N N . ALA A 1 197 ? -6.397 -12.190 12.354 1.00 75.00 197 ALA A N 1
ATOM 1571 C CA . ALA A 1 197 ? -4.971 -12.479 12.453 1.00 75.00 197 ALA A CA 1
ATOM 1572 C C . ALA A 1 197 ? -4.175 -11.980 11.237 1.00 75.00 197 ALA A C 1
ATOM 1574 O O . ALA A 1 197 ? -2.945 -11.951 11.286 1.00 75.00 197 ALA A O 1
ATOM 1575 N N . GLU A 1 198 ? -4.860 -11.600 10.158 1.00 76.81 198 GLU A N 1
ATOM 1576 C CA . GLU A 1 198 ? -4.240 -11.136 8.921 1.00 76.81 198 GLU A CA 1
ATOM 1577 C C . GLU A 1 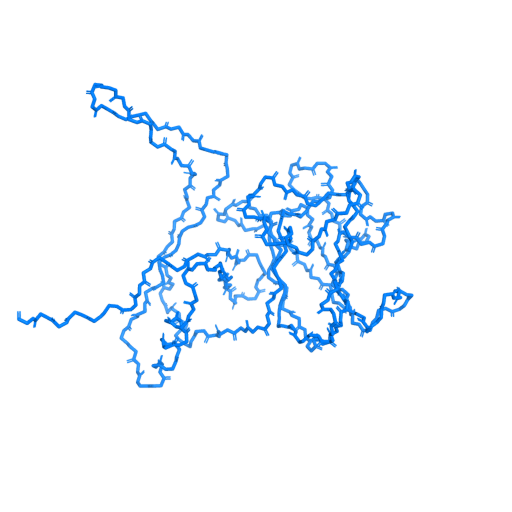198 ? -4.408 -9.620 8.781 1.00 76.81 198 GLU A C 1
ATOM 1579 O O . GLU A 1 198 ? -5.453 -9.082 9.161 1.00 76.81 198 GLU A O 1
ATOM 1584 N N . PRO A 1 199 ? -3.383 -8.920 8.272 1.00 81.50 199 PRO A N 1
ATOM 1585 C CA . PRO A 1 199 ? -3.503 -7.510 7.960 1.00 81.50 199 PRO A CA 1
ATOM 1586 C C . PRO A 1 199 ? -4.357 -7.303 6.703 1.00 81.50 199 PRO A C 1
ATOM 1588 O O . PRO A 1 199 ? -4.325 -8.102 5.769 1.00 81.50 199 PRO A O 1
ATOM 1591 N N . HIS A 1 200 ? -5.064 -6.181 6.667 1.00 84.69 200 HIS A N 1
ATOM 1592 C CA . HIS A 1 200 ? -5.875 -5.720 5.542 1.00 84.69 200 HIS A CA 1
ATOM 1593 C C . HIS A 1 200 ? -5.360 -4.363 5.075 1.00 84.69 200 HIS A C 1
ATOM 1595 O O . HIS A 1 200 ? -4.757 -3.630 5.856 1.00 84.69 200 HIS A O 1
ATOM 1601 N N . VAL A 1 201 ? -5.606 -4.007 3.816 1.00 87.62 201 VAL A N 1
ATOM 1602 C CA . VAL A 1 201 ? -5.309 -2.660 3.314 1.00 87.62 201 VAL A CA 1
ATOM 1603 C C . VAL A 1 201 ? -6.602 -1.864 3.247 1.00 87.62 201 VAL A C 1
ATOM 1605 O O . VAL A 1 201 ? -7.524 -2.230 2.518 1.00 87.62 201 VAL A O 1
ATOM 1608 N N . LEU A 1 202 ? -6.661 -0.773 4.005 1.00 88.06 202 LEU A N 1
ATOM 1609 C CA . LEU A 1 202 ? -7.668 0.266 3.829 1.00 88.06 202 LEU A CA 1
ATOM 1610 C C . LEU A 1 202 ? -7.151 1.270 2.801 1.00 88.06 202 LEU A C 1
ATOM 1612 O O . LEU A 1 202 ? -6.000 1.685 2.892 1.00 88.06 202 LEU A O 1
ATOM 1616 N N . PHE A 1 203 ? -7.995 1.672 1.855 1.00 89.62 203 PHE A N 1
ATOM 1617 C CA . PHE A 1 203 ? -7.665 2.668 0.840 1.00 89.62 203 PHE A CA 1
ATOM 1618 C C . PHE A 1 203 ? -8.822 3.657 0.658 1.00 89.62 203 PHE A C 1
ATOM 1620 O O . PHE A 1 203 ? -9.971 3.248 0.476 1.00 89.62 203 PHE A O 1
ATOM 1627 N N . GLU A 1 204 ? -8.511 4.952 0.693 1.00 87.81 204 GLU A N 1
ATOM 1628 C CA . GLU A 1 204 ? -9.444 6.037 0.385 1.00 87.81 204 GLU A CA 1
ATOM 1629 C C . GLU A 1 204 ? -9.387 6.384 -1.101 1.00 87.81 204 GLU A C 1
ATOM 1631 O O . GLU A 1 204 ? -8.442 7.005 -1.588 1.00 87.81 204 GLU A O 1
ATOM 1636 N N . ASN A 1 205 ? -10.433 6.002 -1.831 1.00 83.06 205 ASN A N 1
ATOM 1637 C CA . ASN A 1 205 ? -10.534 6.246 -3.264 1.00 83.06 205 ASN A CA 1
ATOM 1638 C C . ASN A 1 205 ? -11.004 7.681 -3.575 1.00 83.06 205 ASN A C 1
ATOM 1640 O O . ASN A 1 205 ? -12.113 7.891 -4.067 1.00 83.06 205 ASN A O 1
ATOM 1644 N N . GLU A 1 206 ? -10.157 8.666 -3.279 1.00 82.62 206 GLU A N 1
ATOM 1645 C CA . GLU A 1 206 ? -10.399 10.095 -3.546 1.00 82.62 206 GLU A CA 1
ATOM 1646 C C . GLU A 1 206 ? -9.630 10.607 -4.778 1.00 82.62 206 GLU A C 1
ATOM 1648 O O . GLU A 1 206 ? -9.303 11.786 -4.882 1.00 82.62 206 GLU A O 1
ATOM 1653 N N . GLY A 1 207 ? -9.303 9.713 -5.720 1.00 83.44 207 GLY A N 1
ATOM 1654 C CA . GLY A 1 207 ? -8.462 10.036 -6.884 1.00 83.44 207 GLY A CA 1
ATOM 1655 C C . GLY A 1 207 ? -6.963 10.130 -6.571 1.00 83.44 207 GLY A C 1
ATOM 1656 O O . GLY A 1 207 ? -6.184 10.568 -7.410 1.00 83.44 207 GLY A O 1
ATOM 1657 N N . ASN A 1 208 ? -6.577 9.692 -5.376 1.00 86.88 208 ASN A N 1
ATOM 1658 C CA . ASN A 1 208 ? -5.237 9.746 -4.809 1.00 86.88 208 ASN A CA 1
ATOM 1659 C C . ASN A 1 208 ? -4.740 8.324 -4.516 1.00 86.88 208 ASN A C 1
ATOM 1661 O O . ASN A 1 208 ? -5.554 7.422 -4.345 1.00 86.88 208 ASN A O 1
ATOM 1665 N N . THR A 1 209 ? -3.426 8.106 -4.430 1.00 90.38 209 THR A N 1
ATOM 1666 C CA . THR A 1 209 ? -2.835 6.779 -4.142 1.00 90.38 209 THR A CA 1
ATOM 1667 C C . THR A 1 209 ? -2.269 6.679 -2.726 1.00 90.38 209 THR A C 1
ATOM 1669 O O . THR A 1 209 ? -2.087 5.576 -2.211 1.00 90.38 209 THR A O 1
ATOM 1672 N N . GLN A 1 210 ? -2.010 7.816 -2.077 1.00 91.19 210 GLN A N 1
ATOM 1673 C CA . GLN A 1 210 ? -1.266 7.896 -0.822 1.00 91.19 210 GLN A CA 1
ATOM 1674 C C . GLN A 1 210 ? -2.084 7.553 0.422 1.00 91.19 210 GLN A C 1
ATOM 1676 O O . GLN A 1 210 ? -1.508 7.140 1.422 1.00 91.19 210 GLN A O 1
ATOM 1681 N N . TYR A 1 211 ? -3.412 7.679 0.394 1.00 90.69 211 TYR A N 1
ATOM 1682 C CA . TYR A 1 211 ? -4.266 7.404 1.556 1.00 90.69 211 TYR A CA 1
ATOM 1683 C C . TYR A 1 211 ? -4.608 5.919 1.655 1.00 90.69 211 TYR A C 1
ATOM 1685 O O . TYR A 1 211 ? -5.751 5.491 1.491 1.00 90.69 211 TYR A O 1
ATOM 1693 N N . ALA A 1 212 ? -3.566 5.126 1.893 1.00 89.62 212 ALA A N 1
ATOM 1694 C CA . ALA A 1 212 ? -3.644 3.690 2.089 1.00 89.62 212 ALA A CA 1
ATOM 1695 C C . ALA A 1 212 ? -2.920 3.263 3.370 1.00 89.62 212 ALA A C 1
ATOM 1697 O O . ALA A 1 212 ? -1.849 3.778 3.702 1.00 89.62 212 ALA A O 1
ATOM 1698 N N . TYR A 1 213 ? -3.503 2.319 4.102 1.00 86.88 213 TYR A N 1
ATOM 1699 C CA . TYR A 1 213 ? -3.048 1.940 5.436 1.00 86.88 213 TYR A CA 1
ATOM 1700 C C . TYR A 1 213 ? -3.099 0.427 5.613 1.00 86.88 213 TYR A C 1
ATOM 1702 O O . TYR A 1 213 ? -4.085 -0.216 5.256 1.00 86.88 213 TYR A O 1
ATOM 1710 N N . LEU A 1 214 ? -2.037 -0.136 6.194 1.00 84.44 214 LEU A N 1
ATOM 1711 C CA . LEU A 1 214 ? -2.035 -1.515 6.667 1.00 84.44 214 LEU A CA 1
ATOM 1712 C C . LEU A 1 214 ? -2.733 -1.554 8.030 1.00 84.44 214 LEU A C 1
ATOM 1714 O O . LEU A 1 214 ? -2.249 -0.964 8.995 1.00 84.44 214 LEU A O 1
ATOM 1718 N N . CYS A 1 215 ? -3.875 -2.224 8.094 1.00 82.38 215 CYS A N 1
ATOM 1719 C CA . CYS A 1 215 ? -4.773 -2.217 9.240 1.00 82.38 215 CYS A CA 1
ATOM 1720 C C . CYS A 1 215 ? -5.041 -3.636 9.744 1.00 82.38 215 CYS A C 1
ATOM 1722 O O . CYS A 1 215 ? -5.013 -4.605 8.987 1.00 82.38 215 CYS A O 1
ATOM 1724 N N . TRP A 1 216 ? -5.391 -3.748 11.023 1.00 81.25 216 TRP A N 1
ATOM 1725 C CA . TRP A 1 216 ? -5.886 -4.983 11.623 1.00 81.25 216 TRP A CA 1
ATOM 1726 C C . TRP A 1 216 ? -7.311 -4.783 12.103 1.00 81.25 216 TRP A C 1
ATOM 1728 O O . TRP A 1 216 ? -7.685 -3.703 12.557 1.00 81.25 216 TRP A O 1
ATOM 1738 N N . ARG A 1 217 ? -8.117 -5.844 12.024 1.00 77.12 217 ARG A N 1
ATOM 1739 C CA . ARG A 1 217 ? -9.473 -5.798 12.561 1.00 77.12 217 ARG A CA 1
ATOM 1740 C C . ARG A 1 217 ? -9.449 -5.990 14.074 1.00 77.12 217 ARG A C 1
ATOM 1742 O O . ARG A 1 217 ? -9.275 -7.113 14.556 1.00 77.12 217 ARG A O 1
ATOM 1749 N N . GLU A 1 218 ? -9.703 -4.912 14.807 1.00 75.12 218 GLU A N 1
ATOM 1750 C CA . GLU A 1 218 ? -9.745 -4.949 16.269 1.00 75.12 218 GLU A CA 1
ATOM 1751 C C . GLU A 1 218 ? -11.015 -5.602 16.815 1.00 75.12 218 GLU A C 1
ATOM 1753 O O . GLU A 1 218 ? -10.893 -6.495 17.646 1.00 75.12 218 GLU A O 1
ATOM 1758 N N . ASP A 1 219 ? -12.210 -5.273 16.312 1.00 68.81 219 ASP A N 1
ATOM 1759 C CA . ASP A 1 219 ? -13.482 -5.721 16.903 1.00 68.81 219 ASP A CA 1
ATOM 1760 C C . ASP A 1 219 ? -14.406 -6.481 15.923 1.00 68.81 219 ASP A C 1
ATOM 1762 O O . ASP A 1 219 ? -14.394 -6.218 14.717 1.00 68.81 219 ASP A O 1
ATOM 1766 N N . PRO A 1 220 ? -15.215 -7.453 16.406 1.00 66.12 220 PRO A N 1
ATOM 1767 C CA . PRO A 1 220 ? -16.300 -8.051 15.629 1.00 66.12 220 PRO A CA 1
ATOM 1768 C C . PRO A 1 220 ? -17.544 -7.147 15.596 1.00 66.12 220 PRO A C 1
ATOM 1770 O O . PRO A 1 220 ? -17.740 -6.296 16.464 1.00 66.12 220 PRO A O 1
ATOM 1773 N N . VAL A 1 221 ? -18.458 -7.416 14.658 1.00 58.81 221 VAL A N 1
ATOM 1774 C CA . VAL A 1 221 ? -19.811 -6.833 14.674 1.00 58.81 221 VAL A CA 1
ATOM 1775 C C . VAL A 1 221 ? -20.569 -7.400 15.881 1.00 58.81 221 VAL A C 1
ATOM 1777 O O . VAL A 1 221 ? -20.835 -8.601 15.944 1.00 58.81 221 VAL A O 1
ATOM 1780 N N . ARG A 1 222 ? -20.878 -6.562 16.877 1.00 51.53 222 ARG A N 1
ATOM 1781 C CA . ARG A 1 222 ? -21.466 -7.012 18.150 1.00 51.53 222 ARG A CA 1
ATOM 1782 C C . ARG A 1 222 ? -22.986 -7.195 18.038 1.00 51.53 222 ARG A C 1
ATOM 1784 O O . ARG A 1 222 ? -23.706 -6.250 17.735 1.00 51.53 222 ARG A O 1
ATOM 1791 N N . LEU A 1 223 ? -23.471 -8.389 18.381 1.00 38.94 223 LEU A N 1
ATOM 1792 C CA . LEU A 1 223 ? -24.851 -8.643 18.810 1.00 38.94 223 LEU A CA 1
ATOM 1793 C C . LEU A 1 223 ? -24.797 -9.317 20.181 1.00 38.94 223 LEU A C 1
ATOM 1795 O O . LEU A 1 223 ? -24.385 -10.471 20.290 1.00 38.94 223 LEU A O 1
ATOM 1799 N N . THR A 1 224 ? -25.220 -8.606 21.224 1.00 35.62 224 THR A N 1
ATOM 1800 C CA . THR A 1 224 ? -25.383 -9.181 22.562 1.00 35.62 224 THR A CA 1
ATOM 1801 C C . THR A 1 224 ? -26.868 -9.419 22.789 1.00 35.62 224 THR A C 1
ATOM 1803 O O . THR A 1 224 ? -27.644 -8.470 22.870 1.00 35.62 224 THR A O 1
ATOM 1806 N N . ARG A 1 225 ? -27.283 -10.686 22.882 1.00 34.44 225 ARG A N 1
ATOM 1807 C CA . ARG A 1 225 ? -28.556 -11.022 23.523 1.00 34.44 225 ARG A CA 1
ATOM 1808 C C . ARG A 1 225 ? -28.272 -11.130 25.013 1.00 34.44 225 ARG A C 1
ATOM 1810 O O . ARG A 1 225 ? -27.660 -12.106 25.439 1.00 34.44 225 ARG A O 1
ATOM 1817 N N . GLU A 1 226 ? -28.694 -10.136 25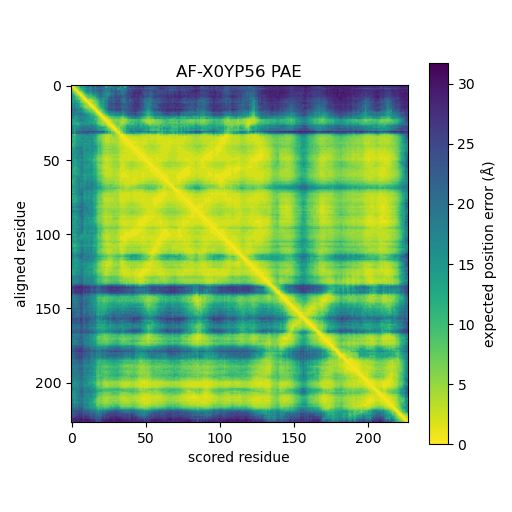.782 1.00 32.03 226 GLU A N 1
ATOM 1818 C CA . GLU A 1 226 ? -28.841 -10.320 27.224 1.00 32.03 226 GLU A CA 1
ATOM 1819 C C . GLU A 1 226 ? -29.942 -11.369 27.443 1.00 32.03 226 GLU A C 1
ATOM 1821 O O . GLU A 1 226 ? -31.023 -11.289 26.848 1.00 32.03 226 GLU A O 1
ATOM 1826 N N . ALA A 1 227 ? -29.606 -12.416 28.193 1.00 40.56 227 ALA A N 1
ATOM 1827 C CA . ALA A 1 227 ? -30.540 -13.430 28.665 1.00 40.56 227 ALA A CA 1
ATOM 1828 C C . ALA A 1 227 ? -30.891 -13.134 30.121 1.00 40.56 227 ALA A C 1
ATOM 1830 O O . ALA A 1 227 ? -29.962 -12.745 30.865 1.00 40.56 227 ALA A O 1
#